Protein AF-A0A7R9E9Q3-F1 (afdb_monomer)

Solvent-accessible surface area (backbone atoms only — not comparable to full-atom values): 11211 Å² total; per-residue (Å²): 129,90,80,70,61,63,45,79,55,94,55,30,40,40,37,53,6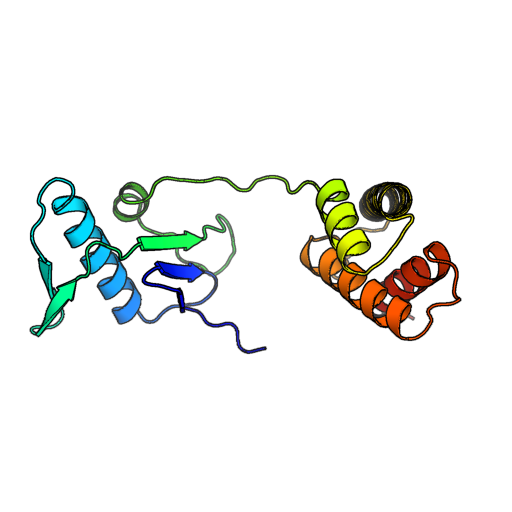8,87,56,91,66,58,70,66,61,55,51,50,54,50,52,51,50,52,55,54,58,78,38,74,89,57,100,62,85,42,70,45,77,52,100,89,40,81,40,81,49,65,92,73,54,42,82,46,75,54,86,69,86,90,49,86,97,60,83,77,78,55,66,81,59,52,69,79,51,84,88,80,86,88,86,77,83,64,59,40,60,51,38,24,54,52,36,40,75,52,70,41,89,59,16,69,63,51,14,52,52,50,44,51,49,53,51,48,49,69,71,71,47,80,95,52,91,72,65,68,89,46,71,66,51,51,50,53,33,54,54,44,22,30,54,47,37,72,78,39,72,86,55,57,67,68,59,36,44,52,48,24,46,47,61,56,47,50,77,56,69,63,85,82,120

Organism: NCBI:txid170555

Nearest PDB structures (foldseek):
  7k5b-assembly1_C  TM=6.700E-01  e=7.788E-12  Tetrahymena thermophila
  7kek-assembly1_C  TM=6.777E-01  e=2.232E-11  Tetrahymena thermophila
  8dyu-assembly1_A  TM=8.568E-01  e=1.419E-09  Homo sapiens
  8j07-assembly1_k9  TM=6.793E-01  e=2.184E-10  Homo sapiens
  7mi6-assembly1_A  TM=6.827E-01  e=1.931E-07  Saccharomyces cerevisiae

Structure (mmCIF, N/CA/C/O backbone):
data_AF-A0A7R9E9Q3-F1
#
_entry.id   AF-A0A7R9E9Q3-F1
#
loop_
_atom_site.group_PDB
_atom_site.id
_atom_site.type_symbol
_atom_site.label_atom_id
_atom_site.label_alt_id
_atom_site.label_comp_id
_atom_site.label_asym_id
_atom_site.label_entity_id
_atom_site.label_seq_id
_atom_site.pdbx_PDB_ins_code
_atom_site.Cartn_x
_atom_site.Cartn_y
_atom_site.Cartn_z
_atom_site.occupancy
_atom_site.B_iso_or_equiv
_atom_site.auth_seq_id
_atom_site.auth_comp_id
_atom_site.auth_asym_id
_atom_site.auth_atom_id
_atom_site.pdbx_PDB_model_num
ATOM 1 N N . MET A 1 1 ? -3.503 16.236 -6.156 1.00 30.66 1 MET A N 1
ATOM 2 C CA . MET A 1 1 ? -4.836 15.594 -6.146 1.00 30.66 1 MET A CA 1
ATOM 3 C C . MET A 1 1 ? -5.494 15.928 -4.813 1.00 30.66 1 MET A C 1
ATOM 5 O O . MET A 1 1 ? -4.841 15.684 -3.799 1.00 30.66 1 MET A O 1
ATOM 9 N N . PRO A 1 2 ? -6.684 16.551 -4.780 1.00 31.42 2 PRO A N 1
ATOM 10 C CA . PRO A 1 2 ? -7.367 16.831 -3.519 1.00 31.42 2 PRO A CA 1
ATOM 11 C C . PRO A 1 2 ? -7.643 15.493 -2.823 1.00 31.42 2 PRO A C 1
ATOM 13 O O . PRO A 1 2 ? -8.236 14.593 -3.418 1.00 31.42 2 PRO A O 1
ATOM 16 N N . ARG A 1 3 ? -7.106 15.313 -1.612 1.00 47.09 3 ARG A N 1
ATOM 17 C CA . ARG A 1 3 ? -7.320 14.091 -0.829 1.00 47.09 3 ARG A CA 1
ATOM 18 C C . ARG A 1 3 ? -8.744 14.158 -0.290 1.00 47.09 3 ARG A C 1
ATOM 20 O O . ARG A 1 3 ? -9.091 15.139 0.350 1.00 47.09 3 ARG A O 1
ATOM 27 N N . LYS A 1 4 ? -9.572 13.168 -0.618 1.00 47.25 4 LYS A N 1
ATOM 28 C CA . LYS A 1 4 ? -10.933 13.072 -0.085 1.00 47.25 4 LYS A CA 1
ATOM 29 C C . LYS A 1 4 ? -10.840 12.536 1.343 1.00 47.25 4 LYS A C 1
ATOM 31 O O . LYS A 1 4 ? -10.345 11.430 1.534 1.00 47.25 4 LYS A O 1
ATOM 36 N N . ASP A 1 5 ? -11.280 13.333 2.313 1.00 58.88 5 ASP A N 1
ATOM 37 C CA . ASP A 1 5 ? -11.210 13.017 3.751 1.00 58.88 5 ASP A CA 1
ATOM 38 C C . ASP A 1 5 ? -12.165 11.885 4.151 1.00 58.88 5 ASP A C 1
ATOM 40 O O . ASP A 1 5 ? -11.906 11.124 5.081 1.00 58.88 5 ASP A O 1
ATOM 44 N N . ILE A 1 6 ? -13.259 11.759 3.399 1.00 57.78 6 ILE A N 1
ATOM 45 C CA . ILE A 1 6 ? -14.196 10.648 3.466 1.00 57.78 6 ILE A CA 1
ATOM 46 C C . ILE A 1 6 ? -14.365 10.098 2.067 1.00 57.78 6 ILE A C 1
ATOM 48 O O . ILE A 1 6 ? -14.625 10.837 1.112 1.00 57.78 6 ILE A O 1
ATOM 52 N N . THR A 1 7 ? -14.228 8.784 1.960 1.00 61.75 7 THR A N 1
ATOM 53 C CA . THR A 1 7 ? -14.512 8.078 0.719 1.00 61.75 7 THR A CA 1
ATOM 54 C C . THR A 1 7 ? -15.634 7.088 0.971 1.00 61.75 7 THR A C 1
ATOM 56 O O . THR A 1 7 ? -15.550 6.277 1.890 1.00 61.75 7 THR A O 1
ATOM 59 N N . VAL A 1 8 ? -16.686 7.187 0.160 1.00 63.34 8 VAL A N 1
ATOM 60 C CA . VAL A 1 8 ? -17.801 6.243 0.156 1.00 63.34 8 VAL A CA 1
ATOM 61 C C . VAL A 1 8 ? -17.656 5.362 -1.077 1.00 63.34 8 VAL A C 1
ATOM 63 O O . VAL A 1 8 ? -17.641 5.876 -2.196 1.00 63.34 8 VAL A O 1
ATOM 66 N N . HIS A 1 9 ? -17.539 4.054 -0.868 1.00 68.38 9 HIS A N 1
ATOM 67 C CA . HIS A 1 9 ? -17.509 3.053 -1.934 1.00 68.38 9 HIS A CA 1
ATOM 68 C C . HIS A 1 9 ? -18.454 1.914 -1.570 1.00 68.38 9 HIS A C 1
ATOM 70 O O . HIS A 1 9 ? -18.233 1.250 -0.566 1.00 68.38 9 HIS A O 1
ATOM 76 N N . ASP A 1 10 ? -19.510 1.713 -2.362 1.00 70.31 10 ASP A N 1
ATOM 77 C CA . ASP A 1 10 ? -20.456 0.595 -2.215 1.00 70.31 10 ASP A CA 1
ATOM 78 C C . ASP A 1 10 ? -21.018 0.420 -0.789 1.00 70.31 10 ASP A C 1
ATOM 80 O O . ASP A 1 10 ? -21.174 -0.690 -0.289 1.00 70.31 10 ASP A O 1
ATOM 84 N N . GLY A 1 11 ? -21.304 1.536 -0.107 1.00 67.50 11 GLY A N 1
ATOM 85 C CA . GLY A 1 11 ? -21.801 1.547 1.276 1.00 67.50 11 GLY A CA 1
ATOM 86 C C . GLY A 1 11 ? -20.711 1.506 2.355 1.00 67.50 11 GLY A C 1
ATOM 87 O O . GLY A 1 11 ? -21.016 1.640 3.536 1.00 67.50 11 GLY A O 1
ATOM 88 N N . LEU A 1 12 ? -19.436 1.389 1.983 1.00 75.00 12 LEU A N 1
ATOM 89 C CA . LEU A 1 12 ? -18.311 1.457 2.913 1.00 75.00 12 LEU A CA 1
ATOM 90 C C . LEU A 1 12 ? -17.841 2.904 3.080 1.00 75.00 12 LEU A C 1
ATOM 92 O O . LEU A 1 12 ? -17.469 3.560 2.105 1.00 75.00 12 LEU A O 1
ATOM 96 N N . LEU A 1 13 ? -17.832 3.388 4.321 1.00 72.94 13 LEU A N 1
ATOM 97 C CA . LEU A 1 13 ? -17.278 4.680 4.702 1.00 72.94 13 LEU A CA 1
ATOM 98 C C . LEU A 1 13 ? -15.850 4.502 5.216 1.00 72.94 13 LEU A C 1
ATOM 100 O O . LEU A 1 13 ? -15.618 3.886 6.258 1.00 72.94 13 LEU A O 1
ATOM 104 N N . TYR A 1 14 ? -14.899 5.091 4.497 1.00 72.75 14 TYR A N 1
ATOM 105 C CA . TYR A 1 14 ? -13.497 5.154 4.893 1.00 72.75 14 TYR A CA 1
ATOM 106 C C . TYR A 1 14 ? -13.154 6.538 5.421 1.00 72.75 14 TYR A C 1
ATOM 108 O O . TYR A 1 14 ? -13.356 7.542 4.730 1.00 72.75 14 TYR A O 1
ATOM 116 N N . TYR A 1 15 ? -12.584 6.563 6.619 1.00 71.31 15 TYR A N 1
ATOM 117 C CA . TYR A 1 15 ? -12.119 7.759 7.299 1.00 71.31 15 TYR A CA 1
ATOM 118 C C . TYR A 1 15 ? -10.605 7.681 7.513 1.00 71.31 15 TYR A C 1
ATOM 120 O O . TYR A 1 15 ? -10.104 6.795 8.213 1.00 71.31 15 TYR A O 1
ATOM 128 N N . ASP A 1 16 ? -9.872 8.625 6.924 1.00 67.25 16 ASP A N 1
ATOM 129 C CA . ASP A 1 16 ? -8.449 8.820 7.202 1.00 67.25 16 ASP A CA 1
ATOM 130 C C . ASP A 1 16 ? -8.317 9.984 8.189 1.00 67.25 16 ASP A C 1
ATOM 132 O O . ASP A 1 16 ? -8.583 11.135 7.850 1.00 67.25 16 ASP A O 1
ATOM 136 N N . GLU A 1 17 ? -7.892 9.712 9.423 1.00 59.34 17 GLU A N 1
ATOM 137 C CA . GLU A 1 17 ? -7.807 10.715 10.499 1.00 59.34 17 GLU A CA 1
ATOM 138 C C . GLU A 1 17 ? -6.711 11.774 10.280 1.00 59.34 17 GLU A C 1
ATOM 140 O O . GLU A 1 17 ? -6.366 12.550 11.174 1.00 59.34 17 GLU A O 1
ATOM 145 N N . ARG A 1 18 ? -6.125 11.805 9.078 1.00 52.38 18 ARG A N 1
ATOM 146 C CA . ARG A 1 18 ? -4.994 12.658 8.742 1.00 52.38 18 ARG A CA 1
ATOM 147 C C . ARG A 1 18 ? -5.291 14.155 8.758 1.00 52.38 18 ARG A C 1
ATOM 149 O O . ARG A 1 18 ? -4.318 14.915 8.827 1.00 52.38 18 ARG A O 1
ATOM 156 N N . LEU A 1 19 ? -6.555 14.573 8.722 1.00 50.38 19 LEU A N 1
ATOM 157 C CA . LEU A 1 19 ? -6.971 15.974 8.773 1.00 50.38 19 LEU A CA 1
ATOM 158 C C . LEU A 1 19 ? -8.129 16.199 9.756 1.00 50.38 19 LEU A C 1
ATOM 160 O O . LEU A 1 19 ? -8.931 15.309 10.014 1.00 50.38 19 LEU A O 1
ATOM 164 N N . LEU A 1 20 ? -8.180 17.418 10.303 1.00 50.19 20 LEU A N 1
ATOM 165 C CA . LEU A 1 20 ? -9.225 17.955 11.178 1.00 50.19 20 LEU A CA 1
ATOM 166 C C . LEU A 1 20 ? -10.605 17.829 10.519 1.00 50.19 20 LEU A C 1
ATOM 168 O O . LEU A 1 20 ? -11.068 18.747 9.844 1.00 50.19 20 LEU A O 1
ATOM 172 N N . VAL A 1 21 ? -11.274 16.695 10.705 1.00 53.44 21 VAL A N 1
ATOM 173 C CA . VAL A 1 21 ? -12.650 16.541 10.244 1.00 53.44 21 VAL A CA 1
ATOM 174 C C . VAL A 1 21 ? -13.562 17.411 11.116 1.00 53.44 21 VAL A C 1
ATOM 176 O O . VAL A 1 21 ? -13.429 17.386 12.345 1.00 53.44 21 VAL 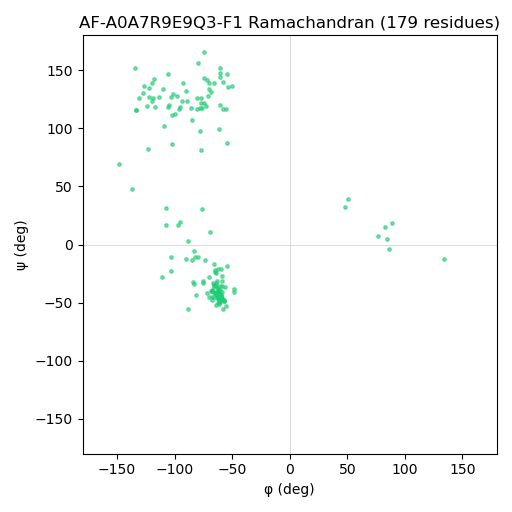A O 1
ATOM 179 N N . PRO A 1 22 ? -14.493 18.183 10.521 1.00 61.06 22 PRO A N 1
ATOM 180 C CA . PRO A 1 22 ? -15.432 19.000 11.276 1.00 61.06 22 PRO A CA 1
ATOM 181 C C . PRO A 1 22 ? -16.133 18.193 12.371 1.00 61.06 22 PRO A C 1
ATOM 183 O O . PRO A 1 22 ? -16.602 17.077 12.136 1.00 61.06 22 PRO A O 1
ATOM 186 N N . PHE A 1 23 ? -16.246 18.776 13.567 1.00 65.06 23 PHE A N 1
ATOM 187 C CA . PHE A 1 23 ? -16.781 18.117 14.767 1.00 65.06 23 PHE A CA 1
ATOM 188 C C . PHE A 1 23 ? -18.118 17.393 14.524 1.00 65.06 23 PHE A C 1
ATOM 190 O O . PHE A 1 23 ? -18.323 16.285 15.017 1.00 65.06 23 PHE A O 1
ATOM 197 N N . LYS A 1 24 ? -18.996 17.982 13.701 1.00 62.31 24 LYS A N 1
ATOM 198 C CA . LYS A 1 24 ? -20.293 17.404 13.318 1.00 62.31 24 LYS A CA 1
ATOM 199 C C . LYS A 1 24 ? -20.172 16.056 12.602 1.00 62.31 24 LYS A C 1
ATOM 201 O O . LYS A 1 24 ? -20.909 15.133 12.921 1.00 62.31 24 LYS A O 1
ATOM 206 N N . LEU A 1 25 ? -19.227 15.920 11.675 1.00 67.62 25 LEU A N 1
ATOM 207 C CA . LEU A 1 25 ? -19.059 14.711 10.865 1.00 67.62 25 LEU A CA 1
ATOM 208 C C . LEU A 1 25 ? -18.421 13.573 11.673 1.00 67.62 25 LEU A C 1
ATOM 210 O O . LEU A 1 25 ? -18.793 12.408 11.526 1.00 67.62 25 LEU A O 1
ATOM 214 N N . ARG A 1 26 ? -17.532 13.928 12.611 1.00 69.69 26 ARG A N 1
ATOM 215 C CA . ARG A 1 26 ? -17.027 12.994 13.623 1.00 69.69 26 ARG A CA 1
ATOM 216 C C . ARG A 1 26 ? -18.165 12.489 14.508 1.00 69.69 26 ARG A C 1
ATOM 218 O O . ARG A 1 26 ? -18.308 11.283 14.666 1.00 69.69 26 ARG A O 1
ATOM 225 N N . ARG A 1 27 ? -18.990 13.393 15.047 1.00 73.62 27 ARG A N 1
ATOM 226 C CA . ARG A 1 27 ? -20.135 13.036 15.895 1.00 73.62 27 ARG A CA 1
ATOM 227 C C . ARG A 1 27 ? -21.126 12.131 15.158 1.00 73.62 27 ARG A C 1
ATOM 229 O O . ARG A 1 27 ? -21.489 11.093 15.692 1.00 73.62 27 ARG A O 1
ATOM 236 N N . PHE A 1 28 ? -21.468 12.469 13.917 1.00 75.88 28 PHE A N 1
ATOM 237 C CA . PHE A 1 28 ? -22.340 11.655 13.070 1.00 75.88 28 PHE A CA 1
ATOM 238 C C . PHE A 1 28 ? -21.813 10.227 12.879 1.00 75.88 28 PHE A C 1
ATOM 240 O O . PHE A 1 28 ? -22.533 9.260 13.105 1.00 75.88 28 PHE A O 1
ATOM 247 N N . THR A 1 29 ? -20.529 10.084 12.538 1.00 73.62 29 THR A N 1
ATOM 248 C CA . THR A 1 29 ? -19.900 8.768 12.332 1.00 73.62 29 THR A CA 1
ATOM 249 C C . THR A 1 29 ? -19.912 7.924 13.610 1.00 73.62 29 THR A C 1
ATOM 251 O O . THR A 1 29 ? -20.145 6.719 13.551 1.00 73.62 29 THR A O 1
ATOM 254 N N . LEU A 1 30 ? -19.694 8.549 14.773 1.00 74.69 30 LEU A N 1
ATOM 255 C CA . LEU A 1 30 ? -19.751 7.864 16.067 1.00 74.69 30 LEU A CA 1
ATOM 256 C C . LEU A 1 30 ? -21.168 7.428 16.433 1.00 74.69 30 LEU A C 1
ATOM 258 O O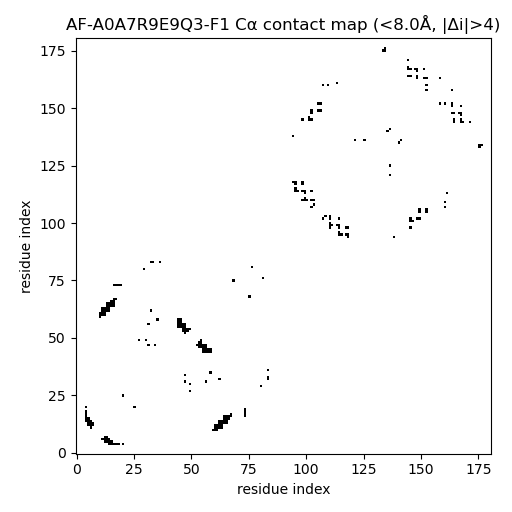 . LEU A 1 30 ? -21.343 6.323 16.938 1.00 74.69 30 LEU A O 1
ATOM 262 N N . GLU A 1 31 ? -22.168 8.263 16.159 1.00 76.75 31 GLU A N 1
ATOM 263 C CA . GLU A 1 31 ? -23.570 7.933 16.422 1.00 76.75 31 GLU A CA 1
ATOM 264 C C . GLU A 1 31 ? -24.058 6.795 15.510 1.00 76.75 31 GLU A C 1
ATOM 266 O O . GLU A 1 31 ? -24.691 5.862 16.007 1.00 76.75 31 GLU A O 1
ATOM 271 N N . ILE A 1 32 ? -23.664 6.776 14.226 1.00 76.62 32 ILE A N 1
ATOM 272 C CA . ILE A 1 32 ? -23.912 5.623 13.339 1.00 76.62 32 ILE A CA 1
ATOM 273 C C . ILE A 1 32 ? -23.221 4.368 13.879 1.00 76.62 32 ILE A C 1
ATOM 275 O O . ILE A 1 32 ? -23.840 3.308 13.943 1.00 76.62 32 ILE A O 1
ATOM 279 N N . LEU A 1 33 ? -21.948 4.461 14.272 1.00 76.75 33 LEU A N 1
ATOM 280 C CA . LEU A 1 33 ? -21.189 3.312 14.770 1.00 76.75 33 LEU A CA 1
ATOM 281 C C . LEU A 1 33 ? -21.813 2.723 16.043 1.00 76.75 33 LEU A C 1
ATOM 283 O O . LEU A 1 33 ? -21.963 1.508 16.142 1.00 76.75 33 LEU A O 1
ATOM 287 N N . HIS A 1 34 ? -22.222 3.577 16.986 1.00 75.69 34 HIS A N 1
ATOM 288 C CA . HIS A 1 34 ? -22.945 3.167 18.190 1.00 75.69 34 HIS A CA 1
ATOM 289 C C . HIS A 1 34 ? -24.276 2.491 17.844 1.00 75.69 34 HIS A C 1
ATOM 291 O O . HIS A 1 34 ? -24.548 1.400 18.346 1.00 75.69 34 HIS A O 1
ATOM 297 N N . ALA A 1 35 ? -25.085 3.105 16.974 1.00 73.44 35 ALA A N 1
ATOM 298 C CA . ALA A 1 35 ? -26.372 2.549 16.559 1.00 73.44 35 ALA A CA 1
ATOM 299 C C . ALA A 1 35 ? -26.204 1.179 15.886 1.00 73.44 35 ALA A C 1
ATOM 301 O O . ALA A 1 35 ? -26.898 0.228 16.244 1.00 73.44 35 ALA A O 1
ATOM 302 N N . THR A 1 36 ? -25.211 1.059 15.000 1.00 72.38 36 THR A N 1
ATOM 303 C CA . THR A 1 36 ? -24.904 -0.180 14.276 1.00 72.38 36 THR A CA 1
ATOM 304 C C . THR A 1 36 ? -24.377 -1.261 15.225 1.00 72.38 36 THR A C 1
ATOM 306 O O . THR A 1 36 ? -24.753 -2.424 15.096 1.00 72.38 36 THR A O 1
ATOM 309 N N . HIS A 1 37 ? -23.550 -0.910 16.217 1.00 73.69 37 HIS A N 1
ATOM 310 C CA . HIS A 1 37 ? -23.024 -1.870 17.195 1.00 73.69 37 HIS A CA 1
ATOM 311 C C . HIS A 1 37 ? -24.113 -2.421 18.126 1.00 73.69 37 HIS A C 1
ATOM 313 O O . HIS A 1 37 ? -24.206 -3.634 18.302 1.00 73.69 37 HIS A O 1
ATOM 319 N N . LEU A 1 38 ? -24.985 -1.554 18.656 1.00 66.12 38 LEU A N 1
ATOM 320 C CA . LEU A 1 38 ? -26.126 -1.956 19.495 1.00 66.12 38 LEU A CA 1
ATOM 321 C C . LEU A 1 38 ? -27.128 -2.853 18.750 1.00 66.12 38 LEU A C 1
ATOM 323 O O . LEU A 1 38 ? -27.906 -3.571 19.372 1.00 66.12 38 LEU A O 1
ATOM 327 N N . SER A 1 39 ? -27.109 -2.808 17.419 1.00 61.72 39 SER A N 1
ATOM 328 C CA . SER A 1 39 ? -28.015 -3.553 16.549 1.00 61.72 39 SER A CA 1
ATOM 329 C C . SER A 1 39 ? -27.538 -4.936 16.138 1.00 61.72 39 SER A C 1
ATOM 331 O O . SER A 1 39 ? -28.332 -5.689 15.567 1.00 61.72 39 SER A O 1
ATOM 333 N N . GLN A 1 40 ? -26.259 -5.263 16.373 1.00 58.72 40 GLN A N 1
ATOM 334 C CA . GLN A 1 40 ? -25.677 -6.519 15.906 1.00 58.72 40 GLN A CA 1
ATOM 335 C C . GLN A 1 40 ? -26.428 -7.700 16.537 1.00 58.72 40 GLN A C 1
ATOM 337 O O . GLN A 1 40 ? -26.219 -8.043 17.697 1.00 58.72 40 GLN A O 1
ATOM 342 N N . GLY A 1 41 ? -27.347 -8.290 15.764 1.00 55.72 41 GLY A N 1
ATOM 343 C CA . GLY A 1 41 ? -28.251 -9.358 16.201 1.00 55.72 41 GLY A CA 1
ATOM 344 C C . GLY A 1 41 ? -29.725 -9.183 15.804 1.00 55.72 41 GLY A C 1
ATOM 345 O O . GLY A 1 41 ? -30.474 -10.150 15.903 1.00 55.72 41 GLY A O 1
ATOM 346 N N . SER A 1 42 ? -30.157 -8.007 15.325 1.00 54.72 42 SER A N 1
ATOM 347 C CA . SER A 1 42 ? -31.550 -7.754 14.903 1.00 54.72 42 SER A CA 1
ATOM 348 C C . SER A 1 42 ? -31.641 -7.363 13.419 1.00 54.72 42 SER A C 1
ATOM 350 O O . SER A 1 42 ? -31.032 -6.389 12.997 1.00 54.72 42 SER A O 1
ATOM 352 N N . SER A 1 43 ? -32.426 -8.091 12.614 1.00 52.44 43 SER A N 1
ATOM 353 C CA . SER A 1 43 ? -32.575 -7.895 11.152 1.00 52.44 43 SER A CA 1
ATOM 354 C C . SER A 1 43 ? -33.462 -6.694 10.763 1.00 52.44 43 SER A C 1
ATOM 356 O O . SER A 1 43 ? -34.165 -6.747 9.753 1.00 52.44 43 SER A O 1
ATOM 358 N N . VAL A 1 44 ? -33.498 -5.635 11.576 1.00 54.88 44 VAL A N 1
ATOM 359 C CA . VAL A 1 44 ? -34.426 -4.504 11.410 1.00 54.88 44 VAL A CA 1
ATOM 360 C C . VAL A 1 44 ? -33.698 -3.320 10.776 1.00 54.88 44 VAL A C 1
ATOM 362 O O . VAL A 1 44 ? -32.647 -2.909 11.261 1.00 54.88 44 VAL A O 1
ATOM 365 N N . SER A 1 45 ? -34.268 -2.755 9.707 1.00 56.66 45 SER A N 1
ATOM 366 C CA . SER A 1 45 ? -33.834 -1.479 9.125 1.00 56.66 45 SER A CA 1
ATOM 367 C C . SER A 1 45 ? -33.846 -0.396 10.203 1.00 56.66 45 SER A C 1
ATOM 369 O O . SER A 1 45 ? -34.896 -0.095 10.770 1.00 56.66 45 SER A O 1
ATOM 371 N N . GLN A 1 46 ? -32.680 0.156 10.528 1.00 67.62 46 GLN A N 1
ATOM 372 C CA . GLN A 1 46 ? -32.544 1.039 11.681 1.00 67.62 46 GLN A CA 1
ATOM 373 C C . GLN A 1 46 ? -32.783 2.493 11.300 1.00 67.62 46 GLN A C 1
ATOM 375 O O . GLN A 1 46 ? -32.200 2.980 10.337 1.00 67.62 46 GLN A O 1
ATOM 380 N N . LEU A 1 47 ? -33.600 3.199 12.078 1.00 76.06 47 LEU A N 1
ATOM 381 C CA . LEU A 1 47 ? -33.713 4.653 12.015 1.00 76.06 47 LEU A CA 1
ATOM 382 C C . LEU A 1 47 ? -32.788 5.255 13.078 1.00 76.06 47 LEU A C 1
ATOM 384 O O . LEU A 1 47 ? -32.951 5.002 14.271 1.00 76.06 47 LEU A O 1
ATOM 388 N N . LEU A 1 48 ? -31.802 6.033 12.644 1.00 79.62 48 LEU A N 1
ATOM 389 C CA . LEU A 1 48 ? -30.942 6.846 13.495 1.00 79.62 48 LEU A CA 1
ATOM 390 C C . LEU A 1 48 ? -31.529 8.248 13.600 1.00 79.62 48 LEU A C 1
ATOM 392 O O . LEU A 1 48 ? -31.690 8.924 12.589 1.00 79.62 48 LEU A O 1
ATOM 396 N N . LEU A 1 49 ? -31.787 8.710 14.819 1.00 80.75 49 LEU A N 1
ATOM 397 C CA . LEU A 1 49 ? -32.141 10.102 15.065 1.00 80.75 49 LEU A CA 1
ATOM 398 C C . LEU A 1 49 ? -30.862 10.938 15.205 1.00 80.75 49 LEU A C 1
ATOM 400 O O . LEU A 1 49 ? -30.188 10.860 16.229 1.00 80.75 49 LEU A O 1
ATOM 404 N N . PHE A 1 50 ? -30.544 11.753 14.200 1.00 80.56 50 PHE A N 1
ATOM 405 C CA . PHE A 1 50 ? -29.383 12.645 14.199 1.00 80.56 50 PHE A CA 1
ATOM 406 C C . PHE A 1 50 ? -29.811 14.100 13.993 1.00 80.56 50 PHE A C 1
ATOM 408 O O . PHE A 1 50 ? -30.529 14.407 13.048 1.00 80.56 50 PHE A O 1
ATOM 415 N N . GLU A 1 51 ? -29.386 15.004 14.882 1.00 83.44 51 GLU A N 1
ATOM 416 C CA . GLU A 1 51 ? -29.773 16.433 14.868 1.00 83.44 51 GLU A CA 1
ATOM 417 C C . GLU A 1 51 ? -31.298 16.670 14.707 1.00 83.44 51 GLU A C 1
ATOM 419 O O . GLU A 1 51 ? -31.730 17.665 14.133 1.00 83.44 51 GLU A O 1
ATOM 424 N N . GLY A 1 52 ? -32.127 15.764 15.245 1.00 81.56 52 GLY A N 1
ATOM 425 C CA . GLY A 1 52 ? -33.593 15.843 15.165 1.00 81.56 52 GLY A CA 1
ATOM 426 C C . GLY A 1 52 ? -34.203 15.277 13.877 1.00 81.56 52 GLY A C 1
ATOM 427 O O . GLY A 1 52 ? -35.414 15.365 13.701 1.00 81.56 52 GLY A O 1
ATOM 428 N N . GLN A 1 53 ? -33.394 14.681 12.999 1.00 82.69 53 GLN A N 1
ATOM 429 C CA . GLN A 1 53 ? -33.840 14.023 11.776 1.00 82.69 53 GLN A CA 1
ATOM 430 C C . GLN A 1 53 ? -33.678 12.505 11.877 1.00 82.69 53 GLN A C 1
ATOM 432 O O . GLN A 1 53 ? -32.626 12.010 12.278 1.00 82.69 53 GLN A O 1
ATOM 437 N N . GLU A 1 54 ? -34.711 11.761 11.485 1.00 83.25 54 GLU A N 1
ATOM 438 C CA . GLU A 1 54 ? -34.639 10.305 11.357 1.00 83.25 54 GLU A CA 1
ATOM 439 C C . GLU A 1 54 ? -33.980 9.917 10.029 1.00 83.25 54 GLU A C 1
ATOM 441 O O . GLU A 1 54 ? -34.391 10.351 8.951 1.00 83.25 54 GLU A O 1
ATOM 446 N N . ILE A 1 55 ? -32.937 9.097 10.113 1.00 82.62 55 ILE A N 1
ATOM 447 C CA . ILE A 1 55 ? -32.116 8.660 8.989 1.00 82.62 55 ILE A CA 1
ATOM 448 C C . ILE A 1 55 ? -32.129 7.135 8.963 1.00 82.62 55 ILE A C 1
ATOM 450 O O . ILE A 1 55 ? -31.677 6.491 9.905 1.00 82.62 55 ILE A O 1
ATOM 454 N N . ALA A 1 56 ? -32.618 6.543 7.876 1.00 80.31 56 ALA A N 1
ATOM 455 C CA . ALA A 1 56 ? -32.545 5.099 7.685 1.00 80.31 56 ALA A CA 1
ATOM 456 C C . ALA A 1 56 ? -31.097 4.657 7.411 1.00 80.31 56 ALA A C 1
ATOM 458 O O . ALA A 1 56 ? -30.442 5.179 6.508 1.00 80.31 56 ALA A O 1
ATOM 459 N N . ILE A 1 57 ? -30.609 3.682 8.177 1.00 74.38 57 ILE A N 1
ATOM 460 C CA . ILE A 1 57 ? -29.294 3.059 8.013 1.00 74.38 57 ILE A CA 1
ATOM 461 C C . ILE A 1 57 ? -29.458 1.751 7.237 1.00 74.38 57 ILE A C 1
ATOM 463 O O . ILE A 1 57 ? -30.240 0.874 7.613 1.00 74.38 57 ILE A O 1
ATOM 467 N N . ASP A 1 58 ? -28.676 1.603 6.169 1.00 75.56 58 ASP A N 1
ATOM 468 C CA . ASP A 1 58 ? -28.533 0.331 5.469 1.00 75.56 58 ASP A CA 1
ATOM 469 C C . ASP A 1 58 ? -27.610 -0.606 6.265 1.00 75.56 58 ASP A C 1
ATOM 471 O O . ASP A 1 58 ? -26.465 -0.274 6.567 1.00 75.56 58 ASP A O 1
ATOM 475 N N . SER A 1 59 ? -28.101 -1.810 6.558 1.00 73.62 59 SER A N 1
ATOM 476 C CA . SER A 1 59 ? -27.351 -2.907 7.189 1.00 73.62 59 SER A CA 1
ATOM 477 C C . SER A 1 59 ? -26.048 -3.300 6.474 1.00 73.62 59 SER A C 1
ATOM 479 O O . SER A 1 59 ? -25.195 -3.954 7.070 1.00 73.62 59 SER A O 1
ATOM 481 N N . LYS A 1 60 ? -25.887 -2.927 5.199 1.00 77.56 60 LYS A N 1
ATOM 482 C CA . LYS A 1 60 ? -24.677 -3.175 4.401 1.00 77.56 60 LYS A CA 1
ATOM 483 C C . LYS A 1 60 ? -23.581 -2.134 4.628 1.00 77.56 60 LYS A C 1
ATOM 485 O O . LYS A 1 60 ? -22.489 -2.285 4.081 1.00 77.56 60 LYS A O 1
ATOM 490 N N . VAL A 1 61 ? -23.855 -1.081 5.396 1.00 76.94 61 VAL A N 1
ATOM 491 C CA . VAL A 1 61 ? -22.867 -0.043 5.681 1.00 76.94 61 VAL A CA 1
ATOM 492 C C . VAL A 1 61 ? -21.746 -0.594 6.558 1.00 76.94 61 VAL A C 1
ATOM 494 O O . VAL A 1 61 ? -21.982 -1.196 7.603 1.00 76.94 61 VAL A O 1
ATOM 497 N N . GLY A 1 62 ? -20.505 -0.339 6.146 1.00 78.44 62 GLY A N 1
ATOM 498 C CA . GLY A 1 62 ? -19.309 -0.609 6.943 1.00 78.44 62 GLY A CA 1
ATOM 499 C C . GLY A 1 62 ? -18.531 0.675 7.208 1.00 78.44 62 GLY A C 1
ATOM 500 O O . GLY A 1 62 ? -18.381 1.497 6.309 1.00 78.44 62 GLY A O 1
ATOM 501 N N . ILE A 1 63 ? -18.021 0.851 8.429 1.00 79.38 63 ILE A N 1
ATOM 502 C CA . ILE A 1 63 ? -17.216 2.020 8.815 1.00 79.38 63 ILE A CA 1
ATOM 503 C C . ILE A 1 63 ? -15.786 1.569 9.107 1.00 79.38 63 ILE A C 1
ATOM 505 O O . ILE A 1 63 ? -15.562 0.688 9.937 1.00 79.38 63 ILE A O 1
ATOM 509 N N . PHE A 1 64 ? -14.816 2.217 8.463 1.00 81.94 64 PHE A N 1
ATOM 510 C CA . PHE A 1 64 ? -13.391 1.963 8.653 1.00 81.94 64 PHE A CA 1
ATOM 511 C C . PHE A 1 64 ? -12.655 3.254 8.991 1.00 81.94 64 PHE A C 1
ATOM 513 O O . PHE A 1 64 ? -12.854 4.285 8.348 1.00 81.94 64 PHE A O 1
ATOM 520 N N . ILE A 1 65 ? -11.756 3.176 9.971 1.00 78.88 65 ILE A N 1
ATOM 521 C CA . ILE A 1 65 ? -10.889 4.281 10.381 1.00 78.88 65 ILE A CA 1
ATOM 522 C C . ILE A 1 65 ? -9.433 3.848 10.247 1.00 78.88 65 ILE A C 1
ATOM 524 O O . ILE A 1 65 ? -9.066 2.764 10.701 1.00 78.88 65 ILE A O 1
ATOM 528 N N . THR A 1 66 ? -8.589 4.703 9.666 1.00 78.19 66 THR A N 1
ATOM 529 C CA . THR A 1 66 ? -7.138 4.484 9.660 1.00 78.19 66 THR A CA 1
ATOM 530 C C . THR A 1 66 ? -6.417 5.344 10.695 1.00 78.19 66 THR A C 1
ATOM 532 O O . THR A 1 66 ? -6.279 6.551 10.522 1.00 78.19 66 THR A O 1
ATOM 535 N N . MET A 1 67 ? -5.910 4.622 11.694 1.00 74.44 67 MET A N 1
ATOM 536 C CA . MET A 1 67 ? -4.892 4.900 12.711 1.00 74.44 67 MET A CA 1
ATOM 537 C C . MET A 1 67 ? -3.469 5.303 12.295 1.00 74.44 67 MET A C 1
ATOM 539 O O . MET A 1 67 ? -2.787 4.431 11.766 1.00 74.44 67 MET A O 1
ATOM 543 N N . ASN A 1 68 ? -2.935 6.485 12.594 1.00 74.25 68 ASN A N 1
ATOM 544 C CA . ASN A 1 68 ? -1.483 6.727 12.619 1.00 74.25 68 ASN A CA 1
ATOM 545 C C . ASN A 1 68 ? -1.066 7.266 14.003 1.00 74.25 68 ASN A C 1
ATOM 547 O O . ASN A 1 68 ? -0.926 8.486 14.158 1.00 74.25 68 ASN A O 1
ATOM 551 N N . PRO A 1 69 ? -0.874 6.386 15.007 1.00 68.38 69 PRO A N 1
ATOM 552 C CA . PRO A 1 69 ? -0.551 6.795 16.374 1.00 68.38 69 PRO A CA 1
ATOM 553 C C . PRO A 1 69 ? 0.772 7.573 16.436 1.00 68.38 69 PRO A C 1
ATOM 555 O O . PRO A 1 69 ? 1.711 7.289 15.691 1.00 68.38 69 PRO A O 1
ATOM 558 N N . GLY A 1 70 ? 0.846 8.571 17.321 1.00 67.94 70 GLY A N 1
ATOM 559 C CA . GLY A 1 70 ? 2.052 9.388 17.522 1.00 67.94 70 GLY A CA 1
ATOM 560 C C . GLY A 1 70 ? 2.329 10.451 16.448 1.00 67.94 70 GLY A C 1
ATOM 561 O O . GLY A 1 70 ? 3.377 11.096 16.483 1.00 67.94 70 GLY A O 1
ATOM 562 N N . TYR A 1 71 ? 1.416 10.673 15.496 1.00 66.12 71 TYR A N 1
ATOM 563 C CA . TYR A 1 71 ? 1.562 11.751 14.514 1.00 66.12 71 TYR A CA 1
ATOM 564 C C . TYR A 1 71 ? 1.239 13.113 15.152 1.00 66.12 71 TYR A C 1
ATOM 566 O O . TYR A 1 71 ? 0.110 13.355 15.580 1.00 66.12 71 TYR A O 1
ATOM 574 N N . ALA A 1 72 ? 2.221 14.017 15.204 1.00 61.09 72 ALA A N 1
ATOM 575 C CA . ALA A 1 72 ? 2.071 15.325 15.844 1.00 61.09 72 ALA A CA 1
ATOM 576 C C . ALA A 1 72 ? 0.915 16.153 15.243 1.00 61.09 72 ALA A C 1
ATOM 578 O O . ALA A 1 72 ? 0.718 16.180 14.026 1.00 61.09 72 ALA A O 1
ATOM 579 N N . GLY A 1 73 ? 0.167 16.851 16.105 1.00 63.03 73 GLY A N 1
ATOM 580 C CA . GLY A 1 73 ? -0.933 17.736 15.701 1.00 63.03 73 GLY A CA 1
ATOM 581 C C . GLY A 1 73 ? -2.273 17.040 15.441 1.00 63.03 73 GLY A C 1
ATOM 582 O O . GLY A 1 73 ? -3.159 17.649 14.845 1.00 63.03 73 GLY A O 1
ATOM 583 N N . ARG A 1 74 ? -2.441 15.782 15.873 1.00 66.88 74 ARG A N 1
ATOM 584 C CA . ARG A 1 74 ? -3.708 15.044 15.763 1.00 66.88 74 ARG A CA 1
ATOM 585 C C . ARG A 1 74 ? -4.258 14.658 17.124 1.00 66.88 74 ARG A C 1
ATOM 587 O O . ARG A 1 74 ? -3.512 14.304 18.031 1.00 66.88 74 ARG A O 1
ATOM 594 N N . THR A 1 75 ? -5.578 14.717 17.248 1.00 65.00 75 THR A N 1
ATOM 595 C CA . THR A 1 75 ? -6.287 14.210 18.420 1.00 65.00 75 THR A CA 1
ATOM 596 C C . THR A 1 75 ? -6.537 12.726 18.220 1.00 65.00 75 THR A C 1
ATOM 598 O O . THR A 1 75 ? -7.254 12.344 17.297 1.00 65.00 75 THR A O 1
ATOM 601 N N . GLU A 1 76 ? -5.965 11.892 19.085 1.00 68.56 76 GLU A N 1
ATOM 602 C CA . GLU A 1 76 ? -6.313 10.476 19.102 1.00 68.56 76 GLU A CA 1
ATOM 603 C C . GLU A 1 76 ? -7.802 10.274 19.410 1.00 68.56 76 GLU A C 1
ATOM 605 O O . GLU A 1 76 ? -8.452 11.074 20.094 1.00 68.56 76 GLU A O 1
ATOM 610 N N . LEU A 1 77 ? -8.357 9.172 18.910 1.00 72.94 77 LEU A N 1
ATOM 611 C CA . LEU A 1 77 ? -9.704 8.772 19.288 1.00 72.94 77 LEU A CA 1
ATOM 612 C C . LEU A 1 77 ? -9.759 8.391 20.781 1.00 72.94 77 LEU A C 1
ATOM 614 O O . LEU A 1 77 ? -8.853 7.707 21.261 1.00 72.94 77 LEU A O 1
ATOM 618 N N . PRO A 1 78 ? -10.820 8.790 21.511 1.00 77.12 78 PRO A N 1
ATOM 619 C CA . PRO A 1 78 ? -11.088 8.304 22.857 1.00 77.12 78 PRO A CA 1
ATOM 620 C C . PRO A 1 78 ? -11.147 6.778 22.892 1.00 77.12 78 PRO A C 1
ATOM 622 O O . PRO A 1 78 ? -11.643 6.153 21.953 1.00 77.12 78 PRO A O 1
ATOM 625 N N . GLU A 1 79 ? -10.709 6.183 23.998 1.00 79.25 79 GLU A N 1
ATOM 626 C CA . GLU A 1 79 ? -10.658 4.724 24.141 1.00 79.25 79 GLU A CA 1
ATOM 627 C C . GLU A 1 79 ? -12.042 4.069 24.002 1.00 79.25 79 GLU A C 1
ATOM 629 O O . GLU A 1 79 ? -12.182 3.030 23.363 1.00 79.25 79 GLU A O 1
ATOM 634 N N . SER A 1 80 ? -13.093 4.738 24.492 1.00 77.88 80 SER A N 1
ATOM 635 C CA . SER A 1 80 ? -14.488 4.297 24.342 1.00 77.88 80 SER A CA 1
ATOM 636 C C . SER A 1 80 ? -14.926 4.153 22.883 1.00 77.88 80 SER A C 1
ATOM 638 O O . SER A 1 80 ? -15.740 3.293 22.568 1.00 77.88 80 SER A O 1
ATOM 640 N N . VAL A 1 81 ? -14.368 4.970 21.989 1.00 75.12 81 VAL A N 1
ATOM 641 C CA . VAL A 1 81 ? -14.615 4.889 20.547 1.00 75.12 81 VAL A CA 1
ATOM 642 C C . VAL A 1 81 ? -13.746 3.812 19.912 1.00 75.12 81 VAL A C 1
ATOM 644 O O . VAL A 1 81 ? -14.235 3.054 19.080 1.00 75.12 81 VAL A O 1
ATOM 647 N N . LYS A 1 82 ? -12.462 3.731 20.292 1.00 78.00 82 LYS A N 1
ATOM 648 C CA . LYS A 1 82 ? -11.540 2.699 19.788 1.00 78.00 82 LYS A CA 1
ATOM 649 C C . LYS A 1 82 ? -12.086 1.291 20.053 1.00 78.00 82 LYS A C 1
ATOM 651 O O . LYS A 1 82 ? -11.988 0.443 19.172 1.00 78.00 82 LYS A O 1
ATOM 656 N N . ALA A 1 83 ? -12.740 1.082 21.198 1.00 82.12 83 ALA A N 1
ATOM 657 C CA . ALA A 1 83 ? -13.373 -0.182 21.581 1.00 82.12 83 ALA A CA 1
ATOM 658 C C . ALA A 1 83 ? -14.476 -0.668 20.617 1.00 82.12 83 ALA A C 1
ATOM 660 O O . ALA A 1 83 ? -14.780 -1.858 20.590 1.00 82.12 83 ALA A O 1
ATOM 661 N N . LEU A 1 84 ? -15.061 0.224 19.812 1.00 80.25 84 LEU A N 1
ATOM 662 C CA . LEU A 1 84 ? -16.090 -0.120 18.822 1.00 80.25 84 LEU A CA 1
ATOM 663 C C . LEU A 1 84 ? -15.500 -0.653 17.511 1.00 80.25 84 LEU A C 1
ATOM 665 O O . LEU A 1 84 ? -16.233 -1.152 16.658 1.00 80.25 84 LEU A O 1
ATOM 669 N N . PHE A 1 85 ? -14.182 -0.538 17.335 1.00 82.81 85 PHE A N 1
ATOM 670 C CA . PHE A 1 85 ? -13.474 -1.011 16.156 1.00 82.81 85 PHE A CA 1
ATOM 671 C C . PHE A 1 85 ? -12.684 -2.276 16.461 1.00 82.81 85 PHE A C 1
ATOM 673 O O . PHE A 1 85 ? -12.100 -2.446 17.529 1.00 82.81 85 PHE A O 1
ATOM 680 N N . ARG A 1 86 ? -12.585 -3.149 15.457 1.00 87.19 86 ARG A N 1
ATOM 681 C CA . ARG A 1 86 ? -11.618 -4.244 15.478 1.00 87.19 86 ARG A CA 1
ATOM 682 C C . ARG A 1 86 ? -10.247 -3.699 15.059 1.00 87.19 86 ARG A C 1
ATOM 684 O O . ARG A 1 86 ? -10.118 -3.265 13.913 1.00 87.19 86 ARG A O 1
ATOM 691 N N . PRO A 1 87 ? -9.222 -3.726 15.930 1.00 85.50 87 PRO A N 1
ATOM 692 C CA . PRO A 1 87 ? -7.917 -3.184 15.583 1.00 85.50 87 PRO A CA 1
ATOM 693 C C . PRO A 1 87 ? -7.220 -4.057 14.535 1.00 85.50 87 PRO A C 1
ATOM 695 O O . PRO A 1 87 ? -7.224 -5.287 14.616 1.00 85.50 87 PRO A O 1
ATOM 698 N N . VAL A 1 88 ? -6.580 -3.399 13.569 1.00 86.12 88 VAL A N 1
ATOM 699 C CA . VAL A 1 88 ? -5.679 -4.016 12.590 1.00 86.12 88 VAL A CA 1
ATOM 700 C C . VAL A 1 88 ? -4.401 -3.192 12.563 1.00 86.12 88 VAL A C 1
ATOM 702 O O . VAL A 1 88 ? -4.448 -1.977 12.383 1.00 86.12 88 VAL A O 1
ATOM 705 N N . VAL A 1 89 ? -3.257 -3.848 12.759 1.00 83.62 89 VAL A N 1
ATOM 706 C CA . VAL A 1 89 ? -1.957 -3.173 12.808 1.00 83.62 89 VAL A CA 1
ATOM 707 C C . VAL A 1 89 ? -1.187 -3.446 11.519 1.00 83.62 89 VAL A C 1
ATOM 709 O O . VAL A 1 89 ? -0.845 -4.586 11.215 1.00 83.62 89 VAL A O 1
ATOM 712 N N . CYS A 1 90 ? -0.878 -2.385 10.776 1.00 81.62 90 CYS A N 1
ATOM 713 C CA . CYS A 1 90 ? -0.105 -2.448 9.536 1.00 81.62 90 CYS A CA 1
ATOM 714 C C . CYS A 1 90 ? 1.341 -1.994 9.800 1.00 81.62 90 CYS A C 1
ATOM 716 O O . CYS A 1 90 ? 1.643 -0.811 9.665 1.00 81.62 90 CYS A O 1
ATOM 718 N N . ILE A 1 91 ? 2.222 -2.914 10.220 1.00 77.62 91 ILE A N 1
ATOM 719 C CA . ILE A 1 91 ? 3.567 -2.560 10.728 1.00 77.62 91 ILE A CA 1
ATOM 7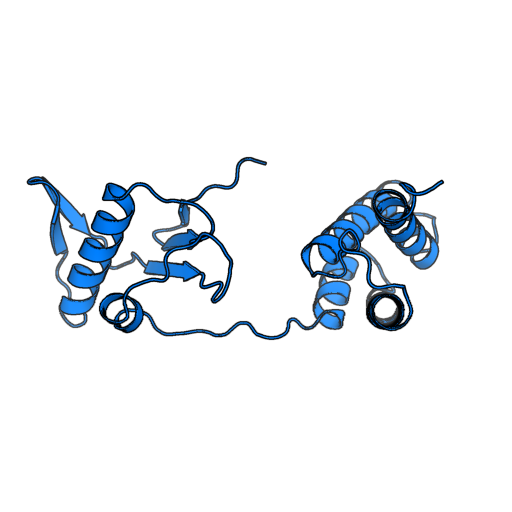20 C C . ILE A 1 91 ? 4.620 -2.472 9.616 1.00 77.62 91 ILE A C 1
ATOM 722 O O . ILE A 1 91 ? 5.294 -1.453 9.492 1.00 77.62 91 ILE A O 1
ATOM 726 N N . VAL A 1 92 ? 4.802 -3.526 8.815 1.00 83.06 92 VAL A N 1
ATOM 727 C CA . VAL A 1 92 ? 5.892 -3.585 7.826 1.00 83.06 92 VAL A CA 1
ATOM 728 C C . VAL A 1 92 ? 5.352 -4.067 6.481 1.00 83.06 92 VAL A C 1
ATOM 730 O O . VAL A 1 92 ? 4.896 -5.206 6.394 1.00 83.06 92 VAL A O 1
ATOM 733 N N . PRO A 1 93 ? 5.389 -3.235 5.425 1.00 89.00 93 PRO A N 1
ATOM 734 C CA . PRO A 1 93 ? 5.070 -3.689 4.079 1.00 89.00 93 PRO A CA 1
ATOM 735 C C . PRO A 1 93 ? 6.215 -4.532 3.502 1.00 89.00 93 PRO A C 1
ATOM 737 O O . PRO A 1 93 ? 7.389 -4.202 3.680 1.00 89.00 93 PRO A O 1
ATOM 740 N N . ASP A 1 94 ? 5.877 -5.573 2.743 1.00 92.81 94 ASP A N 1
ATOM 741 C CA . ASP A 1 94 ? 6.849 -6.314 1.937 1.00 92.81 94 ASP A CA 1
ATOM 742 C C . ASP A 1 94 ? 7.183 -5.520 0.665 1.00 92.81 94 ASP A C 1
ATOM 744 O O . ASP A 1 94 ? 6.442 -5.524 -0.321 1.00 92.81 94 ASP A O 1
ATOM 748 N N . LEU A 1 95 ? 8.301 -4.792 0.703 1.00 92.12 95 LEU A N 1
ATOM 749 C CA . LEU A 1 95 ? 8.726 -3.937 -0.404 1.00 92.12 95 LEU A CA 1
ATOM 750 C C . LEU A 1 95 ? 9.101 -4.734 -1.658 1.00 92.12 95 LEU A C 1
ATOM 752 O O . LEU A 1 95 ? 8.874 -4.244 -2.763 1.00 92.12 95 LEU A O 1
ATOM 756 N N . GLU A 1 96 ? 9.657 -5.940 -1.512 1.00 95.12 96 GLU A N 1
ATOM 757 C CA . GLU A 1 96 ? 10.051 -6.768 -2.656 1.00 95.12 96 GLU A CA 1
ATOM 758 C C . GLU A 1 96 ? 8.816 -7.280 -3.392 1.00 95.12 96 GLU A C 1
ATOM 760 O O . GLU A 1 96 ? 8.738 -7.140 -4.615 1.00 95.12 96 GLU A O 1
ATOM 765 N N . LEU A 1 97 ? 7.816 -7.772 -2.656 1.00 96.31 97 LEU A N 1
ATOM 766 C CA . LEU A 1 97 ? 6.555 -8.214 -3.246 1.00 96.31 97 LEU A CA 1
ATOM 767 C C . LEU A 1 97 ? 5.807 -7.059 -3.923 1.00 96.31 97 LEU A C 1
ATOM 769 O O . LEU A 1 97 ? 5.312 -7.213 -5.041 1.00 96.31 97 LEU A O 1
ATOM 773 N N . ILE A 1 98 ? 5.768 -5.883 -3.286 1.00 95.44 98 ILE A N 1
ATOM 774 C CA . ILE A 1 98 ? 5.146 -4.690 -3.875 1.00 95.44 98 ILE A CA 1
ATOM 775 C C . ILE A 1 98 ? 5.864 -4.283 -5.166 1.00 95.44 98 ILE A C 1
ATOM 777 O O . ILE A 1 98 ? 5.198 -4.023 -6.172 1.00 95.44 98 ILE A O 1
ATOM 781 N N . CYS A 1 99 ? 7.202 -4.243 -5.170 1.00 96.00 99 CYS A N 1
ATOM 782 C CA . CYS A 1 99 ? 7.980 -3.934 -6.372 1.00 96.00 99 CYS A CA 1
ATOM 783 C C . CYS A 1 99 ? 7.733 -4.958 -7.479 1.00 96.00 99 CYS A C 1
ATOM 785 O O . CYS A 1 99 ? 7.528 -4.569 -8.625 1.00 96.00 99 CYS A O 1
ATOM 787 N N . LEU A 1 100 ? 7.723 -6.250 -7.139 1.00 97.44 100 LEU A N 1
ATOM 788 C CA . LEU A 1 100 ? 7.482 -7.337 -8.083 1.00 97.44 100 LEU A CA 1
ATOM 789 C C . LEU A 1 100 ? 6.129 -7.171 -8.774 1.00 97.44 100 LEU A C 1
ATOM 791 O O . LEU A 1 100 ? 6.084 -7.113 -9.999 1.00 97.44 100 LEU A O 1
ATOM 795 N N . ILE A 1 101 ? 5.047 -7.058 -7.999 1.00 97.25 101 ILE A N 1
ATOM 796 C CA . ILE A 1 101 ? 3.688 -6.944 -8.543 1.00 97.25 101 ILE A CA 1
ATOM 797 C C . ILE A 1 101 ? 3.549 -5.665 -9.369 1.00 97.25 101 ILE A C 1
ATOM 799 O O . ILE A 1 101 ? 2.999 -5.708 -10.466 1.00 97.25 101 ILE A O 1
ATOM 803 N N . SER A 1 102 ? 4.089 -4.545 -8.879 1.00 96.12 102 SER A N 1
ATOM 804 C CA . SER A 1 102 ? 4.002 -3.262 -9.583 1.00 96.12 102 SER A CA 1
ATOM 805 C C . SER A 1 102 ? 4.745 -3.311 -10.920 1.00 96.12 102 SER A C 1
ATOM 807 O O . SER A 1 102 ? 4.147 -3.032 -11.952 1.00 96.12 102 SER A O 1
ATOM 809 N N . LEU A 1 103 ? 6.013 -3.739 -10.944 1.00 96.56 103 LEU A N 1
ATOM 810 C CA . LEU A 1 103 ? 6.789 -3.848 -12.188 1.00 96.56 103 LEU A CA 1
ATOM 811 C C . LEU A 1 103 ? 6.156 -4.850 -13.158 1.00 96.56 103 LEU A C 1
ATOM 813 O O . LEU A 1 103 ? 6.062 -4.578 -14.353 1.00 96.56 103 LEU A O 1
ATOM 817 N N . PHE A 1 104 ? 5.683 -5.988 -12.649 1.00 96.75 104 PHE A N 1
ATOM 818 C CA . PHE A 1 104 ? 5.008 -6.986 -13.473 1.00 96.75 104 PHE A CA 1
ATOM 819 C C . PHE A 1 104 ? 3.732 -6.419 -14.114 1.00 96.75 104 PHE A C 1
ATOM 821 O O . PHE A 1 104 ? 3.518 -6.606 -15.310 1.00 96.75 104 PHE A O 1
ATOM 828 N N . SER A 1 105 ? 2.929 -5.657 -13.359 1.00 96.06 105 SER A N 1
ATOM 829 C CA . SER A 1 105 ? 1.718 -5.003 -13.880 1.00 96.06 105 SER A CA 1
ATOM 830 C C . SER A 1 105 ? 2.001 -3.943 -14.952 1.00 96.06 105 SER A C 1
ATOM 832 O O . SER A 1 105 ? 1.160 -3.694 -15.809 1.00 96.06 105 SER A O 1
ATOM 834 N N . GLU A 1 106 ? 3.206 -3.371 -14.948 1.00 94.44 106 GLU A N 1
ATOM 835 C CA . GLU A 1 106 ? 3.677 -2.393 -15.934 1.00 94.44 106 GLU A CA 1
ATOM 836 C C . GLU A 1 106 ? 4.340 -3.051 -17.166 1.00 94.44 106 GLU A C 1
ATOM 838 O O . GLU A 1 106 ? 4.829 -2.357 -18.059 1.00 94.44 106 GLU A O 1
ATOM 843 N N . GLY A 1 107 ? 4.364 -4.390 -17.236 1.00 93.44 107 GLY A N 1
ATOM 844 C CA . GLY A 1 107 ? 4.873 -5.149 -18.383 1.00 93.44 107 GLY A CA 1
ATOM 845 C C . GLY A 1 107 ? 6.371 -5.465 -18.344 1.00 93.44 107 GLY A C 1
ATOM 846 O O . GLY A 1 107 ? 6.953 -5.773 -19.385 1.00 93.44 107 GLY A O 1
ATOM 847 N N . PHE A 1 108 ? 7.012 -5.392 -17.174 1.00 96.19 108 PHE A N 1
ATOM 848 C CA . PHE A 1 108 ? 8.409 -5.803 -17.010 1.00 96.19 108 PHE A CA 1
ATOM 849 C C . PHE A 1 108 ? 8.526 -7.332 -16.950 1.00 96.19 108 PHE A C 1
ATOM 851 O O . PHE A 1 108 ? 7.987 -7.976 -16.047 1.00 96.19 108 PHE A O 1
ATOM 858 N N . LEU A 1 109 ? 9.298 -7.917 -17.864 1.00 95.56 109 LEU A N 1
ATOM 859 C CA . LEU A 1 109 ? 9.547 -9.358 -17.928 1.00 95.56 109 LEU A CA 1
ATOM 860 C C . LEU A 1 109 ? 10.534 -9.820 -16.846 1.00 95.56 109 LEU A C 1
ATOM 862 O O . LEU A 1 109 ? 10.427 -10.934 -16.333 1.00 95.56 109 LEU A O 1
ATOM 866 N N . GLN A 1 110 ? 11.479 -8.961 -16.455 1.00 95.94 110 GLN A N 1
ATOM 867 C CA . GLN A 1 110 ? 12.481 -9.247 -15.424 1.00 95.94 110 GLN A CA 1
ATOM 868 C C . GLN A 1 110 ? 12.070 -8.736 -14.034 1.00 95.94 110 GLN A C 1
ATOM 870 O O . GLN A 1 110 ? 12.920 -8.598 -13.147 1.00 95.94 110 GLN A O 1
ATOM 875 N N . ALA A 1 111 ? 10.774 -8.485 -13.810 1.00 96.69 111 ALA A N 1
ATOM 876 C CA . ALA A 1 111 ? 10.236 -7.889 -12.584 1.00 96.69 111 ALA A CA 1
ATOM 877 C C . ALA A 1 111 ? 10.762 -8.546 -11.294 1.00 96.69 111 ALA A C 1
ATOM 879 O O . ALA A 1 111 ? 11.128 -7.843 -10.358 1.00 96.69 111 ALA A O 1
ATOM 880 N N . LYS A 1 112 ? 10.894 -9.880 -11.257 1.00 96.50 112 LYS A N 1
ATOM 881 C CA . LYS A 1 112 ? 11.427 -10.620 -10.095 1.00 96.50 112 LYS A CA 1
ATOM 882 C C . LYS A 1 112 ? 12.863 -10.234 -9.743 1.00 96.50 112 LYS A C 1
ATOM 884 O O . LYS A 1 112 ? 13.181 -10.007 -8.579 1.00 96.50 112 LYS A O 1
ATOM 889 N N . VAL A 1 113 ? 13.736 -10.153 -10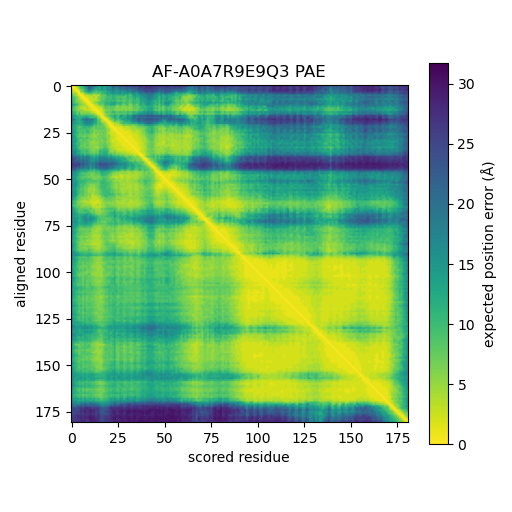.744 1.00 97.06 113 VAL A N 1
ATOM 890 C CA . VAL A 1 113 ? 15.148 -9.801 -10.536 1.00 97.06 113 VAL A CA 1
ATOM 891 C C . VAL A 1 113 ? 15.275 -8.318 -10.186 1.00 97.06 113 VAL A C 1
ATOM 893 O O . VAL A 1 113 ? 16.035 -7.956 -9.286 1.00 97.06 113 VAL A O 1
ATOM 896 N N . LEU A 1 114 ? 14.512 -7.464 -10.870 1.00 96.31 114 LEU A N 1
ATOM 897 C CA . LEU A 1 114 ? 14.525 -6.018 -10.663 1.00 96.31 114 LEU A CA 1
ATOM 898 C C . LEU A 1 114 ? 13.968 -5.619 -9.294 1.00 96.31 114 LEU A C 1
ATOM 900 O O . LEU A 1 114 ? 14.572 -4.779 -8.634 1.00 96.31 114 LEU A O 1
ATOM 904 N N . ALA A 1 115 ? 12.898 -6.262 -8.824 1.00 96.69 115 ALA A N 1
ATOM 905 C CA . ALA A 1 115 ? 12.328 -6.030 -7.499 1.00 96.69 115 ALA A CA 1
ATOM 906 C C . ALA A 1 115 ? 13.343 -6.308 -6.384 1.00 96.69 115 ALA A C 1
ATOM 908 O O . ALA A 1 115 ? 13.560 -5.459 -5.521 1.00 96.69 115 ALA A O 1
ATOM 909 N N . LYS A 1 116 ? 14.048 -7.444 -6.449 1.00 96.44 116 LYS A N 1
ATOM 910 C CA . LYS A 1 116 ? 15.095 -7.779 -5.476 1.00 96.44 116 LYS A CA 1
ATOM 911 C C . LYS A 1 116 ? 16.234 -6.755 -5.483 1.00 96.44 116 LYS A C 1
ATOM 913 O O . LYS A 1 116 ? 16.655 -6.289 -4.424 1.00 96.44 116 LYS A O 1
ATOM 918 N N . LYS A 1 117 ? 16.720 -6.371 -6.672 1.00 93.62 117 LYS A N 1
ATOM 919 C CA . LYS A 1 117 ? 17.763 -5.338 -6.817 1.00 93.62 117 LYS A CA 1
ATOM 920 C C . LYS A 1 117 ? 17.304 -3.995 -6.243 1.00 93.62 117 LYS A C 1
ATOM 922 O O . LYS A 1 117 ? 18.057 -3.363 -5.509 1.00 93.62 117 LYS A O 1
ATOM 927 N N . MET A 1 118 ? 16.071 -3.597 -6.542 1.00 91.31 118 MET A N 1
ATOM 928 C CA . MET A 1 118 ? 15.463 -2.353 -6.081 1.00 91.31 118 MET A CA 1
ATOM 929 C C . MET A 1 118 ? 15.355 -2.305 -4.555 1.00 91.31 118 MET A C 1
ATOM 931 O O . MET A 1 118 ? 15.797 -1.336 -3.943 1.00 91.31 118 MET A O 1
ATOM 935 N N . THR A 1 119 ? 14.833 -3.361 -3.928 1.00 91.88 119 THR A N 1
ATOM 936 C CA . THR A 1 119 ? 14.680 -3.429 -2.468 1.00 91.88 119 THR A CA 1
ATOM 937 C C . THR A 1 119 ? 16.029 -3.399 -1.752 1.00 91.88 119 THR A C 1
ATOM 939 O O . THR A 1 119 ? 16.181 -2.679 -0.763 1.00 91.88 119 THR A O 1
ATOM 942 N N . ILE A 1 120 ? 17.033 -4.125 -2.262 1.00 92.06 120 ILE A N 1
ATOM 943 C CA . ILE A 1 120 ? 18.398 -4.093 -1.710 1.00 92.06 120 ILE A CA 1
ATOM 944 C C . ILE A 1 120 ? 18.996 -2.692 -1.852 1.00 92.06 120 ILE A C 1
ATOM 946 O O . ILE A 1 120 ? 19.534 -2.168 -0.879 1.00 92.06 120 ILE A O 1
ATOM 950 N N . LEU A 1 121 ? 18.861 -2.060 -3.022 1.00 89.00 121 LEU A N 1
ATOM 951 C CA . LEU A 1 121 ? 19.342 -0.698 -3.251 1.00 89.00 121 LEU A CA 1
ATOM 952 C C . LEU A 1 121 ? 18.694 0.296 -2.280 1.00 89.00 121 LEU A C 1
ATOM 954 O O . LEU A 1 121 ? 19.404 1.081 -1.664 1.00 89.00 121 LEU A O 1
ATOM 958 N N . TYR A 1 122 ? 17.371 0.240 -2.101 1.00 87.25 122 TYR A N 1
ATOM 959 C CA . TYR A 1 122 ? 16.645 1.110 -1.169 1.00 87.25 122 TYR A CA 1
ATOM 960 C C . TYR A 1 122 ? 17.105 0.914 0.279 1.00 87.25 122 TYR A C 1
ATOM 962 O O . TYR A 1 122 ? 17.316 1.887 1.005 1.00 87.25 122 TYR A O 1
ATOM 970 N N . LYS A 1 123 ? 17.298 -0.344 0.696 1.00 88.00 123 LYS A N 1
ATOM 971 C CA . LYS A 1 123 ? 17.810 -0.676 2.029 1.00 88.00 123 LYS A CA 1
ATOM 972 C C . LYS A 1 123 ? 19.216 -0.109 2.239 1.00 88.00 123 LYS A C 1
ATOM 974 O O . LYS A 1 123 ? 19.439 0.588 3.225 1.00 88.00 123 LYS A O 1
ATOM 979 N N . LEU A 1 124 ? 20.130 -0.367 1.301 1.00 88.94 124 LEU A N 1
ATOM 980 C CA . LEU A 1 124 ? 21.509 0.117 1.367 1.00 88.94 124 LEU A CA 1
ATOM 981 C C . LEU A 1 124 ? 21.567 1.646 1.330 1.00 88.94 124 LEU A C 1
ATOM 983 O O . LEU A 1 124 ? 22.274 2.237 2.134 1.00 88.94 124 LEU A O 1
ATOM 987 N N . ALA A 1 125 ? 20.794 2.301 0.463 1.00 85.69 125 ALA A N 1
ATOM 988 C CA . ALA A 1 125 ? 20.741 3.759 0.388 1.00 85.69 125 ALA A CA 1
ATOM 989 C C . ALA A 1 125 ? 20.291 4.375 1.722 1.00 85.69 125 ALA A C 1
ATOM 991 O O . ALA A 1 125 ? 20.922 5.307 2.210 1.00 85.69 125 ALA A O 1
ATOM 992 N N . ARG A 1 126 ? 19.264 3.806 2.364 1.00 84.44 126 ARG A N 1
ATOM 993 C CA . ARG A 1 126 ? 18.802 4.253 3.686 1.00 84.44 126 ARG A CA 1
ATOM 994 C C . ARG A 1 126 ? 19.853 4.062 4.787 1.00 84.44 126 ARG A C 1
ATOM 996 O O . ARG A 1 126 ? 19.895 4.852 5.725 1.00 84.44 126 ARG A O 1
ATOM 1003 N N . GLU A 1 127 ? 20.644 2.994 4.715 1.00 87.94 127 GLU A N 1
ATOM 1004 C CA . GLU A 1 127 ? 21.645 2.641 5.734 1.00 87.94 127 GLU A CA 1
ATOM 1005 C C . GLU A 1 127 ? 22.981 3.375 5.550 1.00 87.94 127 GLU A C 1
ATOM 1007 O O . GLU A 1 127 ? 23.652 3.663 6.537 1.00 87.94 127 GLU A O 1
ATOM 1012 N N . GLN A 1 128 ? 23.362 3.673 4.306 1.00 86.88 128 GLN A N 1
ATOM 1013 C CA . GLN A 1 128 ? 24.688 4.190 3.950 1.00 86.88 128 GLN A CA 1
ATOM 1014 C C . GLN A 1 128 ? 24.704 5.696 3.656 1.00 86.88 128 GLN A C 1
ATOM 1016 O O . GLN A 1 128 ? 25.760 6.321 3.745 1.00 86.88 128 GLN A O 1
ATOM 1021 N N . LEU A 1 129 ? 23.569 6.303 3.290 1.00 83.06 129 LEU A N 1
ATOM 1022 C CA . LEU A 1 129 ? 23.499 7.749 3.062 1.00 83.06 129 LEU A CA 1
ATOM 1023 C C . LEU A 1 129 ? 23.389 8.520 4.382 1.00 83.06 129 LEU A C 1
ATOM 1025 O O . LEU A 1 129 ? 22.922 8.011 5.403 1.00 83.06 129 LEU A O 1
ATOM 1029 N N . SER A 1 130 ? 23.810 9.787 4.356 1.00 84.44 130 SER A N 1
ATOM 1030 C CA . SER A 1 130 ? 23.669 10.677 5.507 1.00 84.44 130 SER A CA 1
ATOM 1031 C C . SER A 1 130 ? 22.194 10.862 5.881 1.00 84.44 130 SER A C 1
ATOM 1033 O O . SER A 1 130 ? 21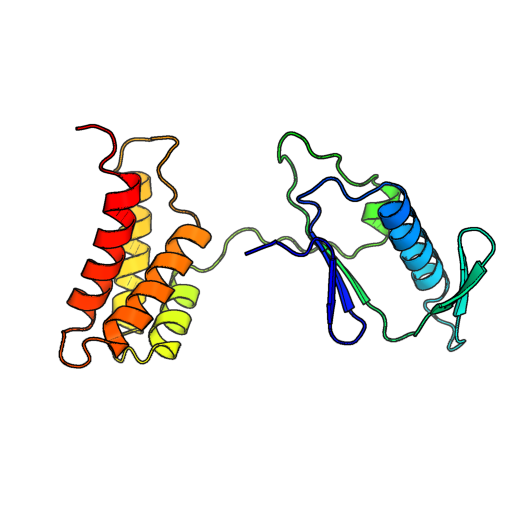.304 10.851 5.032 1.00 84.44 130 SER A O 1
ATOM 1035 N N . LYS A 1 131 ? 21.916 11.035 7.175 1.00 79.25 131 LYS A N 1
ATOM 1036 C CA . LYS A 1 131 ? 20.550 11.219 7.680 1.00 79.25 131 LYS A CA 1
ATOM 1037 C C . LYS A 1 131 ? 20.068 12.643 7.406 1.00 79.25 131 LYS A C 1
ATOM 1039 O O . LYS A 1 131 ? 20.127 13.497 8.285 1.00 79.25 131 LYS A O 1
ATOM 1044 N N . GLN A 1 132 ? 19.613 12.893 6.186 1.00 80.75 132 GLN A N 1
ATOM 1045 C CA . GLN A 1 132 ? 18.984 14.155 5.808 1.00 80.75 132 GLN A CA 1
ATOM 1046 C C . GLN A 1 132 ? 17.465 14.072 5.968 1.00 80.75 132 GLN A C 1
ATOM 1048 O O . GLN A 1 132 ? 16.851 13.076 5.591 1.00 80.75 132 GLN A O 1
ATOM 1053 N N . SER A 1 133 ? 16.843 15.133 6.485 1.00 75.81 133 SER A N 1
ATOM 1054 C CA . SER A 1 133 ? 15.386 15.200 6.689 1.00 75.81 133 SER A CA 1
ATOM 1055 C C . SER A 1 133 ? 14.581 15.164 5.387 1.00 75.81 133 SER A C 1
ATOM 1057 O O . SER A 1 133 ? 13.415 14.781 5.399 1.00 75.81 133 SER A O 1
ATOM 1059 N N . HIS A 1 134 ? 15.194 15.563 4.272 1.00 78.12 134 HIS A N 1
ATOM 1060 C CA . HIS A 1 134 ? 14.556 15.586 2.962 1.00 78.12 134 HIS A CA 1
ATOM 1061 C C . HIS A 1 134 ? 14.615 14.237 2.232 1.00 78.12 134 HIS A C 1
ATOM 1063 O O . HIS A 1 134 ? 13.882 14.063 1.264 1.00 78.12 134 HIS A O 1
ATOM 1069 N N . TYR A 1 135 ? 15.433 13.272 2.673 1.00 81.56 135 TYR A N 1
ATOM 1070 C CA . TYR A 1 135 ? 15.447 11.939 2.068 1.00 81.56 135 TYR A CA 1
ATOM 1071 C C . TYR A 1 135 ? 14.192 11.148 2.450 1.00 81.56 135 TYR A C 1
ATOM 1073 O O . TYR A 1 135 ? 13.968 10.841 3.620 1.00 81.56 135 TYR A O 1
ATOM 1081 N N . ASP A 1 136 ? 13.401 10.763 1.446 1.00 81.94 136 ASP A N 1
ATOM 1082 C CA . ASP A 1 136 ? 12.221 9.916 1.621 1.00 81.94 136 ASP A CA 1
ATOM 1083 C C . ASP A 1 136 ? 12.477 8.517 1.044 1.00 81.94 136 ASP A C 1
ATOM 1085 O O . ASP A 1 136 ? 12.422 8.298 -0.165 1.00 81.94 136 ASP A O 1
ATOM 1089 N N . PHE A 1 137 ? 12.747 7.556 1.931 1.00 83.81 137 PHE A N 1
ATOM 1090 C CA . PHE A 1 137 ? 12.822 6.125 1.601 1.00 83.81 137 PHE A CA 1
ATOM 1091 C C . PHE A 1 137 ? 11.509 5.385 1.911 1.00 83.81 137 PHE A C 1
ATOM 1093 O O . PHE A 1 137 ? 11.491 4.158 2.042 1.00 83.81 137 PHE A O 1
ATOM 1100 N N . GLY A 1 138 ? 10.409 6.116 2.095 1.00 85.38 138 GLY A N 1
ATOM 1101 C CA . GLY A 1 138 ? 9.097 5.564 2.385 1.00 85.38 138 GLY A CA 1
ATOM 1102 C C . GLY A 1 138 ? 8.431 4.915 1.170 1.00 85.38 138 GLY A C 1
ATOM 1103 O O . GLY A 1 138 ? 8.784 5.140 0.011 1.00 85.38 138 GLY A O 1
ATOM 1104 N N . LEU A 1 139 ? 7.377 4.138 1.436 1.00 87.12 139 LEU A N 1
ATOM 1105 C CA . LEU A 1 139 ? 6.614 3.428 0.402 1.00 87.12 139 LEU A CA 1
ATOM 1106 C C . LEU A 1 139 ? 5.998 4.372 -0.649 1.00 87.12 139 LEU A C 1
ATOM 1108 O O . LEU A 1 139 ? 5.787 3.973 -1.792 1.00 87.12 139 LEU A O 1
ATOM 1112 N N . ARG A 1 140 ? 5.717 5.632 -0.287 1.00 86.06 140 ARG A N 1
ATOM 1113 C CA . ARG A 1 140 ? 5.200 6.634 -1.229 1.00 86.06 140 ARG A CA 1
ATOM 1114 C C . ARG A 1 140 ? 6.243 6.997 -2.283 1.00 86.06 140 ARG A C 1
ATOM 1116 O O . ARG A 1 140 ? 5.902 6.991 -3.462 1.00 86.06 140 ARG A O 1
ATOM 1123 N N . ALA A 1 141 ? 7.476 7.281 -1.866 1.00 86.44 141 ALA A N 1
ATOM 1124 C CA . ALA A 1 141 ? 8.576 7.556 -2.782 1.00 86.44 141 ALA A CA 1
ATOM 1125 C C . ALA A 1 141 ? 8.833 6.350 -3.695 1.00 86.44 141 ALA A C 1
ATOM 1127 O O . ALA A 1 141 ? 8.874 6.502 -4.915 1.00 86.44 141 ALA A O 1
ATOM 1128 N N . LEU A 1 142 ? 8.866 5.140 -3.121 1.00 89.75 142 LEU A N 1
ATOM 1129 C CA . LEU A 1 142 ? 9.008 3.899 -3.883 1.00 89.75 142 LEU A CA 1
ATOM 1130 C C . LEU A 1 142 ? 7.900 3.733 -4.935 1.00 89.75 142 LEU A C 1
ATOM 1132 O O . LEU A 1 142 ? 8.195 3.477 -6.100 1.00 89.75 142 LEU A O 1
ATOM 1136 N N . LYS A 1 143 ? 6.630 3.928 -4.556 1.00 90.19 143 LYS A N 1
ATOM 1137 C CA . LYS A 1 143 ? 5.494 3.836 -5.487 1.00 90.19 143 LYS A CA 1
ATOM 1138 C C . LYS A 1 143 ? 5.627 4.829 -6.644 1.00 90.19 143 LYS A C 1
ATOM 1140 O O . LYS A 1 143 ? 5.367 4.451 -7.782 1.00 90.19 143 LYS A O 1
ATOM 1145 N N . SER A 1 144 ? 6.065 6.061 -6.377 1.00 89.75 144 SER A N 1
ATOM 1146 C CA . SER A 1 144 ? 6.314 7.055 -7.429 1.00 89.75 144 SER A CA 1
ATOM 1147 C C . SER A 1 144 ? 7.389 6.597 -8.421 1.00 89.75 144 SER A C 1
ATOM 1149 O O . SER A 1 144 ? 7.216 6.793 -9.622 1.00 89.75 144 SER A O 1
ATOM 1151 N N . VAL A 1 145 ? 8.461 5.941 -7.949 1.00 91.12 145 VAL A N 1
ATOM 1152 C CA . VAL A 1 145 ? 9.498 5.364 -8.832 1.00 91.12 145 VAL A CA 1
ATOM 1153 C C . VAL A 1 145 ? 8.906 4.301 -9.743 1.00 91.12 145 VAL A C 1
ATOM 1155 O O . VAL A 1 145 ? 9.167 4.310 -10.942 1.00 91.12 145 VAL A O 1
A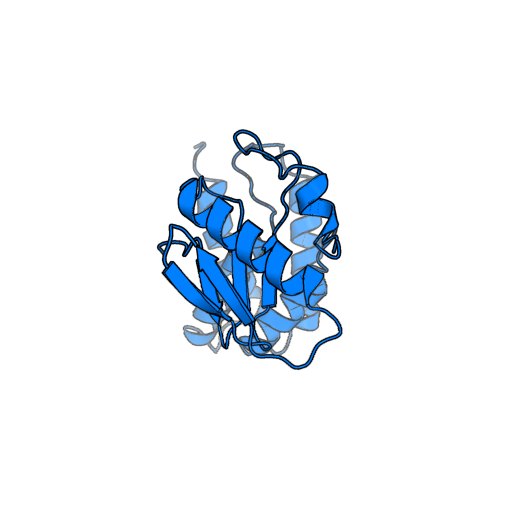TOM 1158 N N . LEU A 1 146 ? 8.102 3.398 -9.186 1.00 93.38 146 LEU A N 1
ATOM 1159 C CA . LEU A 1 146 ? 7.536 2.275 -9.931 1.00 93.38 146 LEU A CA 1
ATOM 1160 C C . LEU A 1 146 ? 6.549 2.745 -11.009 1.00 93.38 146 LEU A C 1
ATOM 1162 O O . LEU A 1 146 ? 6.622 2.273 -12.140 1.00 93.38 14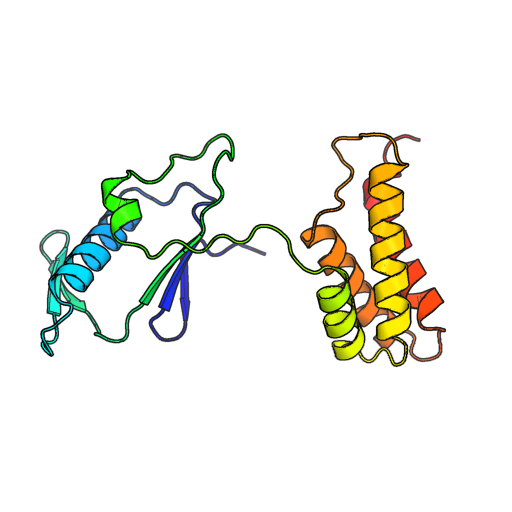6 LEU A O 1
ATOM 1166 N N . VAL A 1 147 ? 5.699 3.730 -10.692 1.00 92.50 147 VAL A N 1
ATOM 1167 C CA . VAL A 1 147 ? 4.778 4.345 -11.667 1.00 92.50 147 VAL A CA 1
ATOM 1168 C C . VAL A 1 147 ? 5.556 5.010 -12.806 1.00 92.50 147 VAL A C 1
ATOM 1170 O O . VAL A 1 147 ? 5.283 4.754 -13.978 1.00 92.50 147 VAL A O 1
ATOM 1173 N N . MET A 1 148 ? 6.582 5.800 -12.477 1.00 92.44 148 MET A N 1
ATOM 1174 C CA . MET A 1 148 ? 7.430 6.448 -13.481 1.00 92.44 148 MET A CA 1
ATOM 1175 C C . MET A 1 148 ? 8.181 5.427 -14.347 1.00 92.44 148 MET A C 1
ATOM 1177 O O . MET A 1 148 ? 8.325 5.621 -15.553 1.00 92.44 148 MET A O 1
ATOM 1181 N N . ALA A 1 149 ? 8.652 4.322 -13.762 1.00 94.00 149 ALA A N 1
ATOM 1182 C CA . ALA A 1 149 ? 9.297 3.247 -14.512 1.00 94.00 149 ALA A CA 1
ATOM 1183 C C . ALA A 1 149 ? 8.341 2.624 -15.541 1.00 94.00 149 ALA A C 1
ATOM 1185 O O . ALA A 1 149 ? 8.755 2.371 -16.673 1.00 94.00 149 ALA A O 1
ATOM 1186 N N . GLY A 1 150 ? 7.067 2.440 -15.183 1.00 94.12 150 GLY A N 1
ATOM 1187 C CA . GLY A 1 150 ? 6.024 1.991 -16.106 1.00 94.12 150 GLY A CA 1
ATOM 1188 C C . GLY A 1 150 ? 5.769 2.965 -17.257 1.00 94.12 150 GLY A C 1
ATOM 1189 O O . GLY A 1 150 ? 5.732 2.567 -18.424 1.00 94.12 150 GLY A O 1
ATOM 1190 N N . GLU A 1 151 ? 5.681 4.264 -16.960 1.00 93.31 151 GLU A N 1
ATOM 1191 C CA . GLU A 1 151 ? 5.552 5.314 -17.981 1.00 93.31 151 GLU A CA 1
ATOM 1192 C C . GLU A 1 151 ? 6.744 5.325 -18.948 1.00 93.31 151 GLU A C 1
ATOM 1194 O O . GLU A 1 151 ? 6.560 5.332 -20.169 1.00 93.31 151 GLU A O 1
ATOM 1199 N N . LEU A 1 152 ? 7.968 5.246 -18.419 1.00 93.62 152 LEU A N 1
ATOM 1200 C CA . LEU A 1 152 ? 9.188 5.190 -19.224 1.00 93.62 152 LEU A CA 1
ATOM 1201 C C . LEU A 1 152 ? 9.279 3.905 -20.054 1.00 93.62 152 LEU A C 1
ATOM 1203 O O . LEU A 1 152 ? 9.739 3.956 -21.195 1.00 93.62 152 LEU A O 1
ATOM 1207 N N . LYS A 1 153 ? 8.818 2.763 -19.527 1.00 93.88 153 LYS A N 1
ATOM 1208 C CA . LYS A 1 153 ? 8.790 1.500 -20.277 1.00 93.88 153 LYS A CA 1
ATOM 1209 C C . LYS A 1 153 ? 7.860 1.595 -21.485 1.00 93.88 153 LYS A C 1
ATOM 1211 O O . LYS A 1 153 ? 8.251 1.178 -22.574 1.00 93.88 153 LYS A O 1
ATOM 1216 N N . ARG A 1 154 ? 6.678 2.203 -21.324 1.00 93.19 154 ARG A N 1
ATOM 1217 C CA . ARG A 1 154 ? 5.742 2.454 -22.436 1.00 93.19 154 ARG A CA 1
ATOM 1218 C C . ARG A 1 154 ? 6.314 3.417 -23.475 1.00 93.19 154 ARG A C 1
ATOM 1220 O O . ARG A 1 154 ? 6.177 3.169 -24.667 1.00 93.19 154 ARG A O 1
ATOM 1227 N N . GLY A 1 155 ? 6.972 4.488 -23.032 1.00 91.56 155 GLY A N 1
ATOM 1228 C CA . GLY A 1 155 ? 7.592 5.473 -23.925 1.00 91.56 155 GLY A CA 1
ATOM 1229 C C . GLY A 1 155 ? 8.880 4.991 -24.602 1.00 91.56 155 GLY A C 1
ATOM 1230 O O . GLY A 1 155 ? 9.375 5.635 -25.525 1.00 91.56 155 GLY A O 1
ATOM 1231 N N . SER A 1 156 ? 9.474 3.890 -24.143 1.00 91.56 156 SER A N 1
ATOM 1232 C CA . SER A 1 156 ? 10.740 3.366 -24.664 1.00 91.56 156 SER A CA 1
ATOM 1233 C C . SER A 1 156 ? 10.794 1.833 -24.574 1.00 91.56 156 SER A C 1
ATOM 1235 O O . SER A 1 156 ? 11.585 1.282 -23.804 1.00 91.56 156 SER A O 1
ATOM 1237 N N . PRO A 1 157 ? 9.986 1.113 -25.377 1.00 88.62 157 PRO A N 1
ATOM 1238 C CA . PRO A 1 157 ? 9.807 -0.335 -25.240 1.00 88.62 157 PRO A CA 1
ATOM 1239 C C . PRO A 1 157 ? 11.095 -1.136 -25.478 1.00 88.62 157 PRO A C 1
ATOM 1241 O O . PRO A 1 157 ? 11.296 -2.170 -24.837 1.00 88.62 157 PRO A O 1
ATOM 1244 N N . HIS A 1 158 ? 11.977 -0.634 -26.349 1.00 90.38 158 HIS A N 1
ATOM 1245 C CA . HIS A 1 158 ? 13.241 -1.271 -26.731 1.00 90.38 158 HIS A CA 1
ATOM 1246 C C . HIS A 1 158 ? 14.377 -1.073 -25.721 1.00 90.38 158 HIS A C 1
ATOM 1248 O O . HIS A 1 158 ? 15.424 -1.704 -25.860 1.00 90.38 158 HIS A O 1
ATOM 1254 N N . LEU A 1 159 ? 14.211 -0.193 -24.727 1.00 92.62 159 LEU A N 1
ATOM 1255 C CA . LEU A 1 159 ? 15.247 -0.016 -23.719 1.00 92.62 159 LEU A CA 1
ATOM 1256 C C . LEU A 1 159 ? 15.299 -1.229 -22.778 1.00 92.62 159 LEU A C 1
ATOM 1258 O O . LEU A 1 159 ? 14.245 -1.745 -22.380 1.00 92.62 159 LEU A O 1
ATOM 1262 N N . PRO A 1 160 ? 16.513 -1.644 -22.373 1.00 95.25 160 PRO A N 1
ATOM 1263 C CA . PRO A 1 160 ? 16.689 -2.615 -21.306 1.00 95.25 160 PRO A CA 1
ATOM 1264 C C . PRO A 1 160 ? 15.952 -2.182 -20.034 1.00 95.25 160 PRO A C 1
ATOM 1266 O O . PRO A 1 160 ? 15.977 -1.014 -19.640 1.00 95.25 160 PRO A O 1
ATOM 1269 N N . GLU A 1 161 ? 15.254 -3.125 -19.405 1.00 94.69 161 GLU A N 1
ATOM 1270 C CA . GLU A 1 161 ? 14.370 -2.850 -18.267 1.00 94.69 161 GLU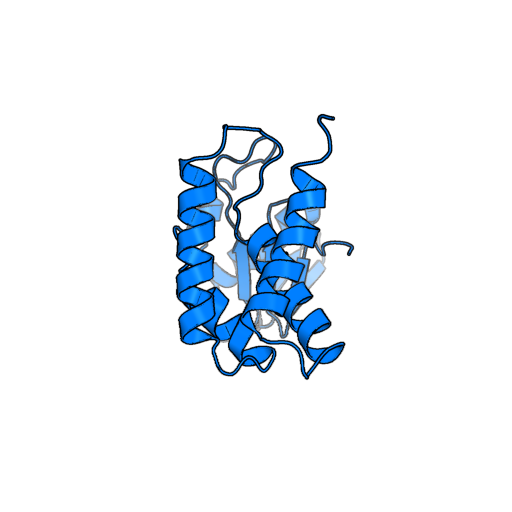 A CA 1
ATOM 1271 C C . GLU A 1 161 ? 15.114 -2.325 -17.033 1.00 94.69 161 GLU A C 1
ATOM 1273 O O . GLU A 1 161 ? 14.600 -1.481 -16.299 1.00 94.69 161 GLU A O 1
ATOM 1278 N N . ASP A 1 162 ? 16.347 -2.781 -16.829 1.00 93.00 162 ASP A N 1
ATOM 1279 C CA . ASP A 1 162 ? 17.254 -2.275 -15.804 1.00 93.00 162 ASP A CA 1
ATOM 1280 C C . ASP A 1 162 ? 17.615 -0.802 -16.042 1.00 93.00 162 ASP A C 1
ATOM 1282 O O . ASP A 1 162 ? 17.566 0.001 -15.111 1.00 93.00 162 ASP A O 1
ATOM 1286 N N . VAL A 1 163 ? 17.890 -0.416 -17.291 1.00 92.81 163 VAL A N 1
ATOM 1287 C CA . VAL A 1 163 ? 18.152 0.981 -17.669 1.00 92.81 163 VAL A CA 1
ATOM 1288 C C . VAL A 1 163 ? 16.910 1.846 -17.458 1.00 92.81 163 VAL A C 1
ATOM 1290 O O . VAL A 1 163 ? 17.027 2.965 -16.956 1.00 92.81 163 VAL A O 1
ATOM 1293 N N . VAL A 1 164 ? 15.719 1.344 -17.799 1.00 93.75 164 VAL A N 1
ATOM 1294 C CA . VAL A 1 164 ? 14.449 2.052 -17.557 1.00 93.75 164 VAL A CA 1
ATOM 1295 C C . VAL A 1 164 ? 14.246 2.305 -16.063 1.00 93.75 164 VAL A C 1
ATOM 1297 O O . VAL A 1 164 ? 13.989 3.443 -15.663 1.00 93.75 164 VAL A O 1
ATOM 1300 N N . LEU A 1 165 ? 14.428 1.278 -15.228 1.00 91.94 165 LEU A N 1
ATOM 1301 C CA . LEU A 1 165 ? 14.282 1.404 -13.779 1.00 91.94 165 LEU A CA 1
ATOM 1302 C C . LEU A 1 165 ? 15.326 2.358 -13.179 1.00 91.94 165 LEU A C 1
ATOM 1304 O O . LEU A 1 165 ? 14.983 3.204 -12.354 1.00 91.94 165 LEU A O 1
ATOM 1308 N N . MET A 1 166 ? 16.580 2.290 -13.634 1.00 89.44 166 MET A N 1
ATOM 1309 C CA . MET A 1 166 ? 17.635 3.216 -13.204 1.00 89.44 166 MET A CA 1
ATOM 1310 C C . MET A 1 166 ? 17.349 4.664 -13.617 1.00 89.44 166 MET A C 1
ATOM 1312 O O . MET A 1 166 ? 17.658 5.586 -12.862 1.00 89.44 166 MET A O 1
ATOM 1316 N N . ARG A 1 167 ? 16.728 4.894 -14.781 1.00 89.69 167 ARG A N 1
ATOM 1317 C CA . ARG A 1 167 ? 16.278 6.235 -15.193 1.00 89.69 167 ARG A CA 1
ATOM 1318 C C . ARG A 1 167 ? 15.165 6.756 -14.289 1.00 89.69 167 ARG A C 1
ATOM 1320 O O . ARG A 1 167 ? 15.255 7.902 -13.858 1.00 89.69 167 ARG A O 1
ATOM 1327 N N . ALA A 1 168 ? 14.172 5.924 -13.969 1.00 89.50 168 ALA A N 1
ATOM 1328 C CA . ALA A 1 168 ? 13.090 6.288 -13.052 1.00 89.50 168 ALA A CA 1
ATOM 1329 C C . ALA A 1 168 ? 13.625 6.632 -11.653 1.00 89.50 168 ALA A C 1
ATOM 1331 O O . ALA A 1 168 ? 13.285 7.669 -11.082 1.00 89.50 168 ALA A O 1
ATOM 1332 N N . LEU A 1 169 ? 14.533 5.797 -11.138 1.00 85.56 169 LEU A N 1
ATOM 1333 C CA . LEU A 1 169 ? 15.264 6.040 -9.897 1.00 85.56 169 LEU A CA 1
ATOM 1334 C C . LEU A 1 169 ? 16.003 7.376 -9.938 1.00 85.56 169 LEU A C 1
ATOM 1336 O O . LEU A 1 169 ? 15.803 8.209 -9.059 1.00 85.56 169 LEU A O 1
ATOM 1340 N N . ARG A 1 170 ? 16.812 7.606 -10.980 1.00 81.56 170 ARG A N 1
ATOM 1341 C CA . ARG A 1 170 ? 17.613 8.824 -11.119 1.00 81.56 170 ARG A CA 1
ATOM 1342 C C . ARG A 1 170 ? 16.742 10.077 -11.093 1.00 81.56 170 ARG A C 1
ATOM 1344 O O . ARG A 1 170 ? 17.042 11.006 -10.348 1.00 81.56 170 ARG A O 1
ATOM 1351 N N . SER A 1 171 ? 15.659 10.086 -11.863 1.00 71.75 171 SER A N 1
ATOM 1352 C CA . SER A 1 171 ? 14.744 11.226 -11.953 1.00 71.75 171 SER A CA 1
ATOM 1353 C C . SER A 1 171 ? 14.126 11.600 -10.605 1.00 71.75 171 SER A C 1
ATOM 1355 O O . SER A 1 171 ? 13.972 12.783 -10.322 1.00 71.75 171 SER A O 1
ATOM 1357 N N . LEU A 1 172 ? 13.836 10.623 -9.741 1.00 65.38 172 LEU A N 1
ATOM 1358 C CA . LEU A 1 172 ? 13.318 10.896 -8.398 1.00 65.38 172 LEU A CA 1
ATOM 1359 C C . LEU A 1 172 ? 14.423 11.213 -7.389 1.00 65.38 172 LEU A C 1
ATOM 1361 O O . LEU A 1 172 ? 14.232 12.083 -6.547 1.00 65.38 172 LEU A O 1
ATOM 1365 N N . THR A 1 173 ? 15.603 10.599 -7.514 1.00 59.22 173 THR A N 1
ATOM 1366 C CA . THR A 1 173 ? 16.758 10.939 -6.668 1.00 59.22 173 THR A CA 1
ATOM 1367 C C . THR A 1 173 ? 17.275 12.355 -6.924 1.00 59.22 173 THR A C 1
ATOM 1369 O O . THR A 1 173 ? 17.650 13.017 -5.967 1.00 59.22 173 THR A O 1
ATOM 1372 N N . ILE A 1 174 ? 17.230 12.876 -8.158 1.00 52.56 174 ILE A N 1
ATOM 1373 C CA . ILE A 1 174 ? 17.638 14.262 -8.474 1.00 52.56 174 ILE A CA 1
ATOM 1374 C C . ILE A 1 174 ? 16.699 15.286 -7.815 1.00 52.56 174 ILE A C 1
ATOM 1376 O O . ILE A 1 174 ? 17.156 16.316 -7.330 1.00 52.56 174 ILE A O 1
ATOM 1380 N N . ILE A 1 175 ? 15.401 14.978 -7.704 1.00 48.94 175 ILE A N 1
ATOM 1381 C CA . ILE A 1 175 ? 14.426 15.852 -7.026 1.00 48.94 175 ILE A CA 1
ATOM 1382 C C . ILE A 1 175 ? 14.730 15.975 -5.521 1.00 48.94 175 ILE A C 1
ATOM 1384 O O . ILE A 1 175 ? 14.331 16.950 -4.890 1.00 48.94 175 ILE A O 1
ATOM 1388 N N . THR A 1 176 ? 15.457 15.017 -4.938 1.00 46.81 176 THR A N 1
ATOM 1389 C CA . THR A 1 176 ? 15.733 14.972 -3.495 1.00 46.81 176 THR A CA 1
ATOM 1390 C C . THR A 1 176 ? 17.201 15.240 -3.134 1.00 46.81 176 THR A C 1
ATOM 1392 O O . THR A 1 176 ? 17.461 15.754 -2.056 1.00 46.81 176 THR A O 1
ATOM 1395 N N . LEU A 1 177 ? 18.166 14.944 -4.012 1.00 47.88 177 LEU A N 1
ATOM 1396 C CA . LEU A 1 177 ? 19.611 15.059 -3.745 1.00 47.88 177 LEU A CA 1
ATOM 1397 C C . LEU A 1 177 ? 20.282 16.296 -4.372 1.00 47.88 177 LEU A C 1
ATOM 1399 O O . LEU A 1 177 ? 21.429 16.578 -4.042 1.00 47.88 177 LEU A O 1
ATOM 1403 N N . THR A 1 178 ? 19.617 17.046 -5.258 1.00 42.06 178 THR A N 1
ATOM 1404 C CA . THR A 1 178 ? 20.240 18.167 -6.003 1.00 42.06 178 THR A CA 1
ATOM 1405 C C . THR A 1 178 ? 19.788 19.555 -5.522 1.00 42.06 178 THR A C 1
ATOM 1407 O O . THR A 1 178 ? 19.729 20.493 -6.305 1.00 42.06 178 THR A O 1
ATOM 1410 N N . LEU A 1 179 ? 19.481 19.713 -4.228 1.00 36.41 179 LEU A N 1
ATOM 1411 C CA . LEU A 1 179 ? 19.236 21.031 -3.608 1.00 36.41 179 LEU A CA 1
ATOM 1412 C C . LEU A 1 179 ? 20.369 21.507 -2.676 1.00 36.41 179 LEU A C 1
ATOM 1414 O O . LEU A 1 179 ? 20.159 22.417 -1.880 1.00 36.41 179 LEU A O 1
ATOM 1418 N N . ILE A 1 180 ? 21.571 20.921 -2.767 1.00 38.88 180 ILE A N 1
ATOM 1419 C CA . ILE A 1 180 ? 22.766 21.394 -2.035 1.00 38.88 180 ILE A CA 1
ATOM 1420 C C . ILE A 1 180 ? 24.022 21.379 -2.930 1.00 38.88 180 ILE A C 1
ATOM 1422 O O . ILE A 1 180 ? 25.074 20.882 -2.533 1.00 38.88 180 ILE A O 1
ATOM 1426 N N . LEU A 1 181 ? 23.920 21.916 -4.147 1.00 36.94 181 LEU A N 1
ATOM 1427 C CA . LEU A 1 181 ? 25.065 22.494 -4.861 1.00 36.94 181 LEU A CA 1
ATOM 1428 C C . LEU A 1 181 ? 24.647 23.828 -5.473 1.00 36.94 181 LEU A C 1
ATOM 1430 O O . LEU A 1 181 ? 23.559 23.855 -6.089 1.00 36.94 181 LEU A O 1
#

Mean predicted aligned error: 10.3 Å

InterPro domains:
  IPR026983 Dynein heavy chain [PTHR22878] (44-172)
  IPR027417 P-loop containing nucleoside triphosphate hydrolase [G3DSA:3.40.50.300] (24-91)
  IPR027417 P-loop containing nucleoside triphosphate hydrolase [SSF52540] (50-164)
  IPR035699 Dynein heavy chain, hydrolytic ATP-binding dynein motor region [PF12774] (46-175)
  IPR043157 Dynein heavy chain, AAA1 domain, small subdomain [G3DSA:1.10.8.710] (92-179)

Secondary structure (DSSP, 8-state):
-PPPSEEEETTEEEEETTS---HHHHHHHHHHHHHHHHTTT--PPEEEEETTEEEEEPTT-EEEEE--TT-TT-PPPPHHHHTTS---------HHHHHHHHHHHTT-TTHHHHHHHHHHHHHHHHHHS---TT---SHHHHHHHHHHHHHHHHH-TTS-HHHHHHHHHHHHHHHHHSS--

Foldseek 3Di:
DPDDQWDDDPQETEHEQPDDDPPLVVVVLLQVLVQLLVCVPPPDQDFGQDPNDTDTRDNPHHYYYDDDPPDPPGDDDDPVSVVSDDDDDDDDDPQLVVQLVLLVVLPDPCSNVVSVVVVVVLVCCVVPDDPDPLDDSDPVLVVQLSVQLSVQCVVCVPDDSNVSSVVSVVVSVCVRPVPPD

pLDDT: mean 77.85, std 15.35, range [30.66, 97.44]

Radius of gyration: 22.39 Å; Cα contacts (8 Å, |Δi|>4): 139; chains: 1; bounding box: 60×33×51 Å

Sequence (181 aa):
MPRKDITVHDGLLYYDERLLVPFKLRRFTLEILHATHLSQGSSVSQLLLFEGQEIAIDSKVGIFITMNPGYAGRTELPESVKALFRPVVCIVPDLELICLISLFSEGFLQAKVLAKKMTILYKLAREQLSKQSHYDFGLRALKSVLVMAGELKRGSPHLPEDVVLMRALRSLTIITLTLIL